Protein AF-A0A2I1BZJ1-F1 (afdb_monomer_lite)

Structure (mmCIF, N/CA/C/O backbone):
data_AF-A0A2I1BZJ1-F1
#
_entry.id   AF-A0A2I1BZJ1-F1
#
loop_
_atom_site.group_PDB
_atom_site.id
_atom_site.type_symbol
_atom_site.label_atom_id
_atom_site.label_alt_id
_atom_site.label_comp_id
_atom_site.label_asym_id
_atom_site.label_entity_id
_atom_site.label_seq_id
_atom_site.pdbx_PDB_ins_code
_atom_site.Cartn_x
_atom_site.Cartn_y
_atom_site.Cartn_z
_atom_site.occupancy
_atom_site.B_iso_or_equiv
_atom_site.auth_seq_id
_atom_site.auth_comp_id
_atom_site.auth_asym_id
_atom_site.auth_atom_id
_atom_site.pdbx_PDB_model_num
ATOM 1 N N . MET A 1 1 ? 21.032 -10.992 -17.801 1.00 28.70 1 MET A N 1
ATOM 2 C CA . MET A 1 1 ? 19.810 -10.237 -17.487 1.00 28.70 1 MET A CA 1
ATOM 3 C C . MET A 1 1 ? 18.704 -11.051 -18.112 1.00 28.70 1 MET A C 1
ATOM 5 O O . MET A 1 1 ? 18.405 -10.870 -19.283 1.00 28.70 1 MET A O 1
ATOM 9 N N . SER A 1 2 ? 18.313 -12.106 -17.406 1.00 23.08 2 SER A N 1
ATOM 10 C CA . SER A 1 2 ? 17.431 -13.135 -17.940 1.00 23.08 2 SER A CA 1
ATOM 11 C C . SER A 1 2 ? 16.071 -12.834 -17.368 1.00 23.08 2 SER A C 1
ATOM 13 O O . SER A 1 2 ? 15.862 -12.917 -16.168 1.00 23.08 2 SER A O 1
ATOM 15 N N . ILE A 1 3 ? 15.154 -12.389 -18.209 1.00 30.84 3 ILE A N 1
ATOM 16 C CA . ILE A 1 3 ? 13.831 -12.069 -17.717 1.00 30.84 3 ILE A CA 1
ATOM 17 C C . ILE A 1 3 ? 13.154 -13.375 -17.288 1.00 30.84 3 ILE A C 1
ATOM 19 O O . ILE A 1 3 ? 13.147 -14.344 -18.045 1.00 30.84 3 ILE A O 1
ATOM 23 N N . ALA A 1 4 ? 12.549 -13.406 -16.100 1.00 32.75 4 ALA A N 1
ATOM 24 C CA . ALA A 1 4 ? 11.580 -14.439 -15.742 1.00 32.75 4 ALA A CA 1
ATOM 25 C C . ALA A 1 4 ? 10.245 -14.154 -16.448 1.00 32.75 4 ALA A C 1
ATOM 27 O O . ALA A 1 4 ? 9.209 -13.972 -15.824 1.00 32.75 4 ALA A O 1
ATOM 28 N N . LEU A 1 5 ? 10.289 -14.071 -17.771 1.00 35.34 5 LEU A N 1
ATOM 29 C CA . LEU A 1 5 ? 9.118 -14.147 -18.615 1.00 35.34 5 LEU A CA 1
ATOM 30 C C . LEU A 1 5 ? 9.084 -15.587 -19.128 1.00 35.34 5 LEU A C 1
ATOM 32 O O . LEU A 1 5 ? 9.822 -15.964 -20.039 1.00 35.34 5 LEU A O 1
ATOM 36 N N . ALA A 1 6 ? 8.315 -16.436 -18.458 1.00 33.31 6 ALA A N 1
ATOM 37 C CA . ALA A 1 6 ? 8.250 -17.842 -18.818 1.00 33.31 6 ALA A CA 1
ATOM 38 C C . ALA A 1 6 ? 7.357 -18.020 -20.064 1.00 33.31 6 ALA A C 1
ATOM 40 O O . ALA A 1 6 ? 6.210 -17.578 -20.055 1.00 33.31 6 ALA A O 1
ATOM 41 N N . PRO A 1 7 ? 7.823 -18.683 -21.139 1.00 27.52 7 PRO A N 1
ATOM 42 C CA . PRO A 1 7 ? 6.932 -19.126 -22.199 1.00 27.52 7 PRO A CA 1
ATOM 43 C C . PRO A 1 7 ? 6.030 -20.253 -21.685 1.00 27.52 7 PRO A C 1
ATOM 45 O O . PRO A 1 7 ? 6.460 -21.128 -20.928 1.00 27.52 7 PRO A O 1
ATOM 48 N N . SER A 1 8 ? 4.780 -20.267 -22.144 1.00 34.62 8 SER A N 1
ATOM 49 C CA . SER A 1 8 ? 3.783 -21.296 -21.848 1.00 34.62 8 SER A CA 1
ATOM 50 C C . SER A 1 8 ? 4.154 -22.646 -22.483 1.00 34.62 8 SER A C 1
ATOM 52 O O . SER A 1 8 ? 3.610 -23.044 -23.512 1.00 34.62 8 SER A O 1
ATOM 54 N N . THR A 1 9 ? 5.081 -23.377 -21.874 1.00 33.56 9 THR A N 1
ATOM 55 C CA . THR A 1 9 ? 5.357 -24.777 -22.225 1.00 33.56 9 THR A CA 1
ATOM 56 C C . THR A 1 9 ? 5.594 -25.596 -20.961 1.00 33.56 9 THR A C 1
ATOM 58 O O . THR A 1 9 ? 6.703 -26.023 -20.673 1.00 33.56 9 THR A O 1
ATOM 61 N N . MET A 1 10 ? 4.524 -25.826 -20.198 1.00 29.16 10 MET A N 1
ATOM 62 C CA . MET A 1 10 ? 4.422 -26.954 -19.263 1.00 29.16 10 MET A CA 1
ATOM 63 C C . MET A 1 10 ? 2.988 -27.511 -19.272 1.00 29.16 10 MET A C 1
ATOM 65 O O . MET A 1 10 ? 2.269 -27.508 -18.281 1.00 29.16 10 MET A O 1
ATOM 69 N N . HIS A 1 11 ? 2.559 -28.011 -20.433 1.00 30.67 11 HIS A N 1
ATOM 70 C CA . HIS A 1 11 ? 1.529 -29.048 -20.481 1.00 30.67 11 HIS A CA 1
ATOM 71 C C . HIS A 1 11 ? 2.239 -30.375 -20.176 1.00 30.67 11 HIS A C 1
ATOM 73 O O . HIS A 1 11 ? 3.123 -30.757 -20.934 1.00 30.67 11 HIS A O 1
ATOM 79 N N . HIS A 1 12 ? 1.838 -31.059 -19.100 1.00 30.45 12 HIS A N 1
ATOM 80 C CA . HIS A 1 12 ? 2.374 -32.327 -18.562 1.00 30.45 12 HIS A CA 1
ATOM 81 C C . HIS A 1 12 ? 3.466 -32.219 -17.486 1.00 30.45 12 HIS A C 1
ATOM 83 O O . HIS A 1 12 ? 4.629 -32.483 -17.762 1.00 30.45 12 HIS A O 1
ATOM 89 N N . ALA A 1 13 ? 3.059 -31.966 -16.235 1.00 28.42 13 ALA A N 1
ATOM 90 C CA . ALA A 1 13 ? 3.544 -32.702 -15.054 1.00 28.42 13 ALA A CA 1
ATOM 91 C C . ALA A 1 13 ? 2.841 -32.220 -13.767 1.00 28.42 13 ALA A C 1
ATOM 93 O O . ALA A 1 13 ? 3.437 -31.539 -12.946 1.00 28.42 13 ALA A O 1
ATOM 94 N N . PHE A 1 14 ? 1.580 -32.603 -13.552 1.00 26.80 14 PHE A N 1
ATOM 95 C CA . PHE A 1 14 ? 0.980 -32.568 -12.211 1.00 26.80 14 PHE A CA 1
ATOM 96 C C . PHE A 1 14 ? 0.332 -33.918 -11.910 1.00 26.80 14 PHE A C 1
ATOM 98 O O . PHE A 1 14 ? -0.882 -34.083 -11.912 1.00 26.80 14 PHE A O 1
ATOM 105 N N . HIS A 1 15 ? 1.175 -34.914 -11.652 1.00 30.91 15 HIS A N 1
ATOM 106 C CA . HIS A 1 15 ? 0.794 -36.036 -10.809 1.00 30.91 15 HIS A CA 1
ATOM 107 C C . HIS A 1 15 ? 1.810 -36.133 -9.675 1.00 30.91 15 HIS A C 1
ATOM 109 O O . HIS A 1 15 ? 3.008 -36.224 -9.916 1.00 30.91 15 HIS A O 1
ATOM 115 N N . SER A 1 16 ? 1.287 -36.161 -8.449 1.00 32.94 16 SER A N 1
ATOM 116 C CA . SER A 1 16 ? 1.995 -36.463 -7.202 1.00 32.94 16 SER A CA 1
ATOM 117 C C . SER A 1 16 ? 2.810 -35.333 -6.559 1.00 32.94 16 SER A C 1
ATOM 119 O O . SER A 1 16 ? 4.031 -35.393 -6.462 1.00 32.94 16 SER A O 1
ATOM 121 N N . SER A 1 17 ? 2.105 -34.397 -5.932 1.00 25.12 17 SER A N 1
ATOM 122 C CA . SER A 1 17 ? 2.390 -34.054 -4.536 1.00 25.12 17 SER A CA 1
ATOM 123 C C . SER A 1 17 ? 1.089 -33.564 -3.918 1.00 25.12 17 SER A C 1
ATOM 125 O O . SER A 1 17 ? 0.506 -32.591 -4.391 1.00 25.12 17 SER A O 1
ATOM 127 N N . ALA A 1 18 ? 0.576 -34.282 -2.922 1.00 27.23 18 ALA A N 1
ATOM 128 C CA . ALA A 1 18 ? -0.541 -33.804 -2.126 1.00 27.23 18 ALA A CA 1
ATOM 129 C C . ALA A 1 18 ? -0.044 -32.593 -1.323 1.00 27.23 18 ALA A C 1
ATOM 131 O O . ALA A 1 18 ? 0.506 -32.744 -0.234 1.00 27.23 18 ALA A O 1
ATOM 132 N N . ALA A 1 19 ? -0.182 -31.396 -1.894 1.00 25.78 19 ALA A N 1
ATOM 133 C CA . ALA A 1 19 ? -0.061 -30.161 -1.145 1.00 25.78 19 ALA A CA 1
ATOM 134 C C . ALA A 1 19 ? -1.190 -30.170 -0.111 1.00 25.78 19 ALA A C 1
ATOM 136 O O . ALA A 1 19 ? -2.370 -30.143 -0.460 1.00 25.78 19 ALA A O 1
ATOM 137 N N . THR A 1 20 ? -0.832 -30.302 1.163 1.00 22.36 20 THR A N 1
ATOM 138 C CA . THR A 1 20 ? -1.778 -30.191 2.268 1.00 22.36 20 THR A CA 1
ATOM 139 C C . THR A 1 20 ? -2.418 -28.806 2.204 1.00 22.36 20 THR A C 1
ATOM 141 O O . THR A 1 20 ? -1.781 -27.806 2.534 1.00 22.36 20 THR A O 1
ATOM 144 N N . ILE A 1 21 ? -3.669 -28.755 1.744 1.00 28.42 21 ILE A N 1
ATOM 145 C CA . ILE A 1 21 ? -4.487 -27.545 1.688 1.00 28.42 21 ILE A CA 1
ATOM 146 C C . ILE A 1 21 ? -4.645 -27.050 3.127 1.00 28.42 21 ILE A C 1
ATOM 148 O O . ILE A 1 21 ? -5.376 -27.642 3.923 1.00 28.42 21 ILE A O 1
ATOM 152 N N . THR A 1 22 ? -3.935 -25.983 3.487 1.00 29.33 22 THR A N 1
ATOM 153 C CA . THR A 1 22 ? -4.118 -25.332 4.785 1.00 29.33 22 THR A CA 1
ATOM 154 C C . THR A 1 22 ? -5.258 -24.337 4.626 1.00 29.33 22 THR A C 1
ATOM 156 O O . THR A 1 22 ? -5.041 -23.174 4.311 1.00 29.33 22 THR A O 1
ATOM 159 N N . LEU A 1 23 ? -6.495 -24.811 4.776 1.00 34.25 23 LEU A N 1
ATOM 160 C CA . LEU A 1 23 ? -7.666 -23.937 4.821 1.00 34.25 23 LEU A CA 1
ATOM 161 C C . LEU A 1 23 ? -7.506 -22.975 6.007 1.00 34.25 23 LEU A C 1
ATOM 163 O O . LEU A 1 23 ? -7.471 -23.416 7.158 1.00 34.25 23 LEU A O 1
ATOM 167 N N . VAL A 1 24 ? -7.424 -21.667 5.747 1.00 39.84 24 VAL A N 1
ATOM 168 C CA . VAL A 1 24 ? -7.583 -20.652 6.797 1.00 39.84 24 VAL A CA 1
ATOM 169 C C . VAL A 1 24 ? -9.057 -20.656 7.194 1.00 39.84 24 VAL A C 1
ATOM 171 O O . VAL A 1 24 ? -9.895 -20.013 6.572 1.00 39.84 24 VAL A O 1
ATOM 174 N N . HIS A 1 25 ? -9.388 -21.452 8.207 1.00 36.28 25 HIS A N 1
ATOM 175 C CA . HIS A 1 25 ? -10.719 -21.498 8.806 1.00 36.28 25 HIS A CA 1
ATOM 176 C C . HIS A 1 25 ? -10.874 -20.291 9.746 1.00 36.28 25 HIS A C 1
ATOM 178 O O . HIS A 1 25 ? -10.691 -20.398 10.954 1.00 36.28 25 HIS A O 1
ATOM 184 N N . GLY A 1 26 ? -11.117 -19.107 9.183 1.00 45.47 26 GLY A N 1
ATOM 185 C CA . GLY A 1 26 ? -11.588 -17.957 9.952 1.00 45.47 26 GLY A CA 1
ATOM 186 C C . GLY A 1 26 ? -13.111 -17.940 9.925 1.00 45.47 26 GLY A C 1
ATOM 187 O O . GLY A 1 26 ? -13.688 -17.677 8.876 1.00 45.47 26 GLY A O 1
ATOM 188 N N . GLU A 1 27 ? -13.774 -18.217 11.050 1.00 54.44 27 GLU A N 1
ATOM 189 C CA . GLU A 1 27 ? -15.247 -18.172 11.141 1.00 54.44 27 GLU A CA 1
ATOM 190 C C . GLU A 1 27 ? -15.793 -16.730 11.066 1.00 54.44 27 GLU A C 1
ATOM 192 O O . GLU A 1 27 ? -16.987 -16.518 10.863 1.00 54.44 27 GLU A O 1
ATOM 197 N N . ASN A 1 28 ? -14.926 -15.723 11.230 1.00 68.00 28 ASN A N 1
ATOM 198 C CA . ASN A 1 28 ? -15.269 -14.303 11.238 1.00 68.00 28 ASN A CA 1
ATOM 199 C C . ASN A 1 28 ? -14.073 -13.415 10.805 1.00 68.00 28 ASN A C 1
ATOM 201 O O . ASN A 1 28 ? -12.921 -13.856 10.775 1.00 68.00 28 ASN A O 1
ATOM 205 N N . LEU A 1 29 ? -14.347 -12.138 10.493 1.00 72.94 29 LEU A N 1
ATOM 206 C CA . LEU A 1 29 ? -13.359 -11.141 10.038 1.00 72.94 29 LEU A CA 1
ATOM 207 C C . LEU A 1 29 ? -12.157 -10.997 10.994 1.00 72.94 29 LEU A C 1
ATOM 209 O O . LEU A 1 29 ? -11.031 -10.776 10.545 1.00 72.94 29 LEU A O 1
ATOM 213 N N . ARG A 1 30 ? -12.378 -11.126 12.309 1.00 81.38 30 ARG A N 1
ATOM 214 C CA . ARG A 1 30 ? -11.319 -11.008 13.320 1.00 81.38 30 ARG A CA 1
ATOM 215 C C . ARG A 1 30 ? -10.307 -12.135 13.178 1.00 81.38 30 ARG A C 1
ATOM 217 O O . ARG A 1 30 ? -9.112 -11.859 13.118 1.00 81.38 30 ARG A O 1
ATOM 224 N N . ASP A 1 31 ? -10.776 -13.377 13.131 1.00 77.88 31 ASP A N 1
ATOM 225 C CA . ASP A 1 31 ? -9.901 -14.549 13.060 1.00 77.88 31 ASP A CA 1
ATOM 226 C C . ASP A 1 31 ? -9.124 -14.574 11.744 1.00 77.88 31 ASP A C 1
ATOM 228 O O . ASP A 1 31 ? -7.924 -14.847 11.746 1.00 77.88 31 ASP A O 1
ATOM 232 N N . LEU A 1 32 ? -9.775 -14.182 10.642 1.00 75.19 32 LEU A N 1
ATOM 233 C CA . LEU A 1 32 ? -9.115 -13.996 9.352 1.00 75.19 32 LEU A CA 1
ATOM 234 C C . LEU A 1 32 ? -7.999 -12.946 9.440 1.00 75.19 32 LEU A C 1
ATOM 236 O O . LEU A 1 32 ? -6.852 -13.239 9.109 1.00 75.19 32 LEU A O 1
ATOM 240 N N . GLY A 1 33 ? -8.307 -11.742 9.931 1.00 77.56 33 GLY A N 1
ATOM 241 C CA . GLY A 1 33 ? -7.316 -10.673 10.066 1.00 77.56 33 GLY A CA 1
ATOM 242 C C . GLY A 1 33 ? -6.132 -11.075 10.939 1.00 77.56 33 GLY A C 1
ATOM 243 O O . GLY A 1 33 ? -4.979 -10.865 10.567 1.00 77.56 33 GLY A O 1
ATOM 244 N N . LEU A 1 34 ? -6.406 -11.704 12.085 1.00 83.81 34 LEU A N 1
ATOM 245 C CA . LEU A 1 34 ? -5.363 -12.186 12.984 1.00 83.81 34 LEU A CA 1
ATOM 246 C C . LEU A 1 34 ? -4.518 -13.284 12.333 1.00 83.81 34 LEU A C 1
ATOM 248 O O . LEU A 1 34 ? -3.302 -13.285 12.517 1.00 83.81 34 LEU A O 1
ATOM 252 N N . ALA A 1 35 ? -5.115 -14.206 11.576 1.00 78.38 35 ALA A N 1
ATOM 253 C CA . ALA A 1 35 ? -4.372 -15.245 10.870 1.00 78.38 35 ALA A CA 1
ATOM 254 C C . ALA A 1 35 ? -3.413 -14.646 9.828 1.00 78.38 35 ALA A C 1
ATOM 256 O O . ALA A 1 35 ? -2.231 -15.000 9.823 1.00 78.38 35 ALA A O 1
ATOM 257 N N . LEU A 1 36 ? -3.888 -13.696 9.014 1.00 79.25 36 LEU A N 1
ATOM 258 C CA . LEU A 1 36 ? -3.083 -13.005 7.999 1.00 79.25 36 LEU A CA 1
ATOM 259 C C . LEU A 1 36 ? -1.940 -12.199 8.635 1.00 79.25 36 LEU A C 1
ATOM 261 O O . LEU A 1 36 ? -0.787 -12.325 8.222 1.00 79.25 36 LEU A O 1
ATOM 265 N N . ALA A 1 37 ? -2.226 -11.437 9.694 1.00 84.69 37 ALA A N 1
ATOM 266 C CA . ALA A 1 37 ? -1.220 -10.674 10.436 1.00 84.69 37 ALA A CA 1
ATOM 267 C C . ALA A 1 37 ? -0.164 -11.576 11.088 1.00 84.69 37 ALA A C 1
ATOM 269 O O . ALA A 1 37 ? 1.032 -11.310 10.980 1.00 84.69 37 ALA A O 1
ATOM 270 N N . ASN A 1 38 ? -0.577 -12.686 11.708 1.00 83.12 38 ASN A N 1
ATOM 271 C CA . ASN A 1 38 ? 0.356 -13.652 12.291 1.00 83.12 38 ASN A CA 1
ATOM 272 C C . ASN A 1 38 ? 1.212 -14.347 11.227 1.00 83.12 38 ASN A C 1
ATOM 274 O O . ASN A 1 38 ? 2.391 -14.610 11.469 1.00 83.12 38 ASN A O 1
ATOM 278 N N . ARG A 1 39 ? 0.647 -14.654 10.055 1.00 79.19 39 ARG A N 1
ATOM 279 C CA . ARG A 1 39 ? 1.394 -15.224 8.929 1.00 79.19 39 ARG A CA 1
ATOM 280 C C . ARG A 1 39 ? 2.452 -14.239 8.429 1.00 79.19 39 ARG A C 1
ATOM 282 O O . ARG A 1 39 ? 3.622 -14.617 8.348 1.00 79.19 39 ARG A O 1
ATOM 289 N N . GLY A 1 40 ? 2.064 -12.984 8.192 1.00 81.00 40 GLY A N 1
ATOM 290 C CA . GLY A 1 40 ? 2.984 -11.899 7.845 1.00 81.00 40 GLY A CA 1
ATOM 291 C C . GLY A 1 40 ? 4.092 -11.727 8.887 1.00 81.00 40 GLY A C 1
ATOM 292 O O . GLY A 1 40 ? 5.267 -11.652 8.532 1.00 81.00 40 GLY A O 1
ATOM 293 N N . LEU A 1 41 ? 3.746 -11.765 10.180 1.00 84.88 41 LEU A N 1
ATOM 294 C CA . LEU A 1 41 ? 4.697 -11.624 11.288 1.00 84.88 41 LEU A CA 1
ATOM 295 C C . LEU A 1 41 ? 5.701 -12.777 11.341 1.00 84.88 41 LEU A C 1
ATOM 297 O O . LEU A 1 41 ? 6.905 -12.540 11.433 1.00 84.88 41 LEU A O 1
ATOM 301 N N . ARG A 1 42 ? 5.231 -14.023 11.225 1.00 82.31 42 ARG A N 1
ATOM 302 C CA . ARG A 1 42 ? 6.110 -15.200 11.159 1.00 82.31 42 ARG A CA 1
ATOM 303 C C . ARG A 1 42 ? 7.057 -15.110 9.968 1.00 82.31 42 ARG A C 1
ATOM 305 O O . ARG A 1 42 ? 8.251 -15.361 10.118 1.00 82.31 42 ARG A O 1
ATOM 312 N N . HIS A 1 43 ? 6.547 -14.722 8.801 1.00 79.31 43 HIS A N 1
ATOM 313 C CA . HIS A 1 43 ? 7.384 -14.532 7.623 1.00 79.31 43 HIS A CA 1
ATOM 314 C C . HIS A 1 43 ? 8.439 -13.444 7.864 1.00 79.31 43 HIS A C 1
ATOM 316 O O . HIS A 1 43 ? 9.623 -13.682 7.643 1.00 79.31 43 HIS A O 1
ATOM 322 N N . ALA A 1 44 ? 8.046 -12.286 8.401 1.00 82.12 44 ALA A N 1
ATOM 323 C CA . ALA A 1 44 ? 8.972 -11.207 8.728 1.00 82.12 44 ALA A CA 1
ATOM 324 C C . ALA A 1 44 ? 10.041 -11.637 9.743 1.00 82.12 44 ALA A C 1
ATOM 326 O O . ALA A 1 44 ? 11.188 -11.230 9.614 1.00 82.12 44 ALA A O 1
ATOM 327 N N . GLN A 1 45 ? 9.711 -12.484 10.722 1.00 82.75 45 GLN A N 1
ATOM 328 C CA . GLN A 1 45 ? 10.657 -12.979 11.727 1.00 82.75 45 GLN A CA 1
ATOM 329 C C . GLN A 1 45 ? 11.660 -13.994 11.163 1.00 82.75 45 GLN A C 1
ATOM 331 O O . GLN A 1 45 ? 12.845 -13.939 11.512 1.00 82.75 45 GLN A O 1
ATOM 336 N N . HIS A 1 46 ? 11.208 -14.900 10.295 1.00 79.00 46 HIS A N 1
ATOM 337 C CA . HIS A 1 46 ? 11.989 -16.067 9.874 1.00 79.00 46 HIS A CA 1
ATOM 338 C C . HIS A 1 46 ? 12.633 -15.939 8.491 1.00 79.00 46 HIS A C 1
ATOM 340 O O . HIS A 1 46 ? 13.632 -16.610 8.236 1.00 79.00 46 HIS A O 1
ATOM 346 N N . SER A 1 47 ? 12.120 -15.071 7.620 1.00 72.31 47 SER A N 1
ATOM 347 C CA . SER A 1 47 ? 12.679 -14.867 6.284 1.00 72.31 47 SER A CA 1
ATOM 348 C C . SER A 1 47 ? 13.767 -13.788 6.268 1.00 72.31 47 SER A C 1
ATOM 350 O O . SER A 1 47 ? 13.677 -12.791 6.996 1.00 72.31 47 SER A O 1
ATOM 352 N N . PRO A 1 48 ? 14.790 -13.926 5.402 1.00 65.31 48 PRO A N 1
ATOM 353 C CA . PRO A 1 48 ? 15.699 -12.834 5.101 1.00 65.31 48 PRO A CA 1
ATOM 354 C C . PRO A 1 48 ? 14.930 -11.789 4.284 1.00 65.31 48 PRO A C 1
ATOM 356 O O . PRO A 1 48 ? 14.836 -11.874 3.061 1.00 65.31 48 PRO A O 1
ATOM 359 N N . LEU A 1 49 ? 14.338 -10.808 4.965 1.00 63.28 49 LEU A N 1
ATOM 360 C CA . LEU A 1 49 ? 13.802 -9.608 4.330 1.00 63.28 49 LEU A CA 1
ATOM 361 C C . LEU A 1 49 ? 14.982 -8.816 3.746 1.00 63.28 49 LEU A C 1
ATOM 363 O O . LEU A 1 49 ? 15.608 -8.008 4.428 1.00 63.28 49 LEU A O 1
ATOM 367 N N . VAL A 1 50 ? 15.337 -9.104 2.493 1.00 58.62 50 VAL A N 1
ATOM 368 C CA . VAL A 1 50 ? 16.360 -8.349 1.766 1.00 58.62 50 VAL A CA 1
ATOM 369 C C . VAL A 1 50 ? 15.767 -6.988 1.430 1.00 58.62 50 VAL A C 1
ATOM 371 O O . VAL A 1 50 ? 14.814 -6.912 0.659 1.00 58.62 50 VAL A O 1
ATOM 374 N N . ALA A 1 51 ? 16.325 -5.920 1.999 1.00 58.47 51 ALA A N 1
ATOM 375 C CA . ALA A 1 51 ? 15.905 -4.560 1.690 1.00 58.47 51 ALA A CA 1
ATOM 376 C C . ALA A 1 51 ? 16.090 -4.289 0.187 1.00 58.47 51 ALA A C 1
ATOM 378 O O . ALA A 1 51 ? 17.216 -4.215 -0.308 1.00 58.47 51 ALA A O 1
ATOM 379 N N . ARG A 1 52 ? 14.982 -4.140 -0.546 1.00 61.38 52 ARG A N 1
ATOM 380 C CA . ARG A 1 52 ? 14.979 -3.844 -1.992 1.00 61.38 52 ARG A CA 1
ATOM 381 C C . ARG A 1 52 ? 14.994 -2.340 -2.286 1.00 61.38 52 ARG A C 1
ATOM 383 O O . ARG A 1 52 ? 14.439 -1.886 -3.274 1.00 61.38 52 ARG A O 1
ATOM 390 N N . GLY A 1 53 ? 15.622 -1.561 -1.407 1.00 61.62 53 GLY A N 1
ATOM 391 C CA . GLY A 1 53 ? 15.652 -0.101 -1.472 1.00 61.62 53 GLY A CA 1
ATOM 392 C C . GLY A 1 53 ? 14.893 0.576 -0.323 1.00 61.62 53 GLY A C 1
ATOM 393 O O . GLY A 1 53 ? 14.343 -0.106 0.545 1.00 61.62 53 GLY A O 1
ATOM 394 N N . PRO A 1 54 ? 14.877 1.920 -0.298 1.00 58.53 54 PRO A N 1
ATOM 395 C CA . PRO A 1 54 ? 14.371 2.721 0.821 1.00 58.53 54 PRO A CA 1
ATOM 396 C C . PRO A 1 54 ? 12.904 2.450 1.190 1.00 58.53 54 PRO A C 1
ATOM 398 O O . PRO A 1 54 ? 12.549 2.541 2.357 1.00 58.53 54 PRO A O 1
ATOM 401 N N . HIS A 1 55 ? 12.057 2.065 0.230 1.00 62.34 55 HIS A N 1
ATOM 402 C CA . HIS A 1 55 ? 10.619 1.832 0.458 1.00 62.34 55 HIS A CA 1
ATOM 403 C C . HIS A 1 55 ? 10.292 0.479 1.079 1.00 62.34 55 HIS A C 1
ATOM 405 O O . HIS A 1 55 ? 9.175 0.274 1.549 1.00 62.34 55 HIS A O 1
ATOM 411 N N . TYR A 1 56 ? 11.247 -0.453 1.066 1.00 68.50 56 TYR A N 1
ATOM 412 C CA . TYR A 1 56 ? 11.004 -1.802 1.553 1.00 68.50 56 TYR A CA 1
ATOM 413 C C . TYR A 1 56 ? 10.808 -1.821 3.071 1.00 68.50 56 TYR A C 1
ATOM 415 O O . TYR A 1 56 ? 10.083 -2.676 3.560 1.00 68.50 56 TYR A O 1
ATOM 423 N N . GLY A 1 57 ? 11.393 -0.863 3.799 1.00 72.75 57 GLY A N 1
ATOM 424 C CA . GLY A 1 57 ? 11.394 -0.824 5.259 1.00 72.75 57 GLY A CA 1
ATOM 425 C C . GLY A 1 57 ? 12.351 -1.844 5.880 1.00 72.75 57 GLY A C 1
ATOM 426 O O . GLY A 1 57 ? 12.725 -2.850 5.265 1.00 72.75 57 GLY A O 1
ATOM 427 N N . PHE A 1 58 ? 12.774 -1.583 7.113 1.00 79.75 58 PHE A N 1
ATOM 428 C CA . PHE A 1 58 ? 13.619 -2.500 7.876 1.00 79.75 58 PHE A CA 1
ATOM 429 C C . PHE A 1 58 ? 12.796 -3.628 8.496 1.00 79.75 58 PHE A C 1
ATOM 431 O O . PHE A 1 58 ? 11.621 -3.456 8.811 1.00 79.75 58 PHE A O 1
ATOM 438 N N . LYS A 1 59 ? 13.428 -4.784 8.734 1.00 82.31 59 LYS A N 1
ATOM 439 C CA . LYS A 1 59 ? 12.787 -5.952 9.367 1.00 82.31 59 LYS A CA 1
ATOM 440 C C . LYS A 1 59 ? 12.023 -5.582 10.646 1.00 82.31 59 LYS A C 1
ATOM 442 O O . LYS A 1 59 ? 10.898 -6.034 10.833 1.00 82.31 59 LYS A O 1
ATOM 447 N N . ASP A 1 60 ? 12.612 -4.730 11.480 1.00 85.75 60 ASP A N 1
ATOM 448 C CA . ASP A 1 60 ? 11.989 -4.283 12.726 1.00 85.75 60 ASP A CA 1
ATOM 449 C C . ASP A 1 60 ? 10.763 -3.394 12.474 1.00 85.75 60 ASP A C 1
ATOM 451 O O . ASP A 1 60 ? 9.766 -3.537 13.174 1.00 85.75 60 ASP A O 1
ATOM 455 N N . GLU A 1 61 ? 10.778 -2.549 11.435 1.00 85.94 61 GLU A N 1
ATOM 456 C CA . GLU A 1 61 ? 9.608 -1.748 11.044 1.00 85.94 61 GLU A CA 1
ATOM 457 C C . GLU A 1 61 ? 8.453 -2.660 10.602 1.00 85.94 61 GLU A C 1
ATOM 459 O O . GLU A 1 61 ? 7.311 -2.437 11.011 1.00 85.94 61 GLU A O 1
ATOM 464 N N . HIS A 1 62 ? 8.739 -3.723 9.831 1.00 86.62 62 HIS A N 1
ATOM 465 C CA . HIS A 1 62 ? 7.737 -4.731 9.436 1.00 86.62 62 HIS A CA 1
ATOM 466 C C . HIS A 1 62 ? 7.102 -5.387 10.654 1.00 86.62 62 HIS A C 1
ATOM 468 O O . HIS A 1 62 ? 5.878 -5.436 10.758 1.00 86.62 62 HIS A O 1
ATOM 474 N N . ILE A 1 63 ? 7.935 -5.863 11.582 1.00 89.00 63 ILE A N 1
ATOM 475 C CA . ILE A 1 63 ? 7.486 -6.518 12.813 1.00 89.00 63 ILE A CA 1
ATOM 476 C C . ILE A 1 63 ? 6.610 -5.566 13.632 1.00 89.00 63 ILE A C 1
ATOM 478 O O . ILE A 1 63 ? 5.484 -5.927 13.962 1.00 89.00 63 ILE A O 1
ATOM 482 N N . GLN A 1 64 ? 7.069 -4.338 13.886 1.00 90.12 64 GLN A N 1
ATOM 483 C CA . GLN A 1 64 ? 6.318 -3.346 14.663 1.00 90.12 64 GLN A CA 1
ATOM 484 C C . GLN A 1 64 ? 4.969 -3.003 14.019 1.00 90.12 64 GLN A C 1
ATOM 486 O O . GLN A 1 64 ? 3.950 -2.923 14.704 1.00 90.12 64 GLN A O 1
ATOM 491 N N . THR A 1 65 ? 4.942 -2.846 12.695 1.00 89.44 65 THR A N 1
ATOM 492 C CA . THR A 1 65 ? 3.714 -2.531 11.949 1.00 89.44 65 THR A CA 1
ATOM 493 C C . THR A 1 65 ? 2.721 -3.699 11.999 1.00 89.44 65 THR A C 1
ATOM 495 O O . THR A 1 65 ? 1.524 -3.492 12.198 1.00 89.44 65 THR A O 1
ATOM 498 N N . LEU A 1 66 ? 3.198 -4.942 11.896 1.00 90.38 66 LEU A N 1
ATOM 499 C CA . LEU A 1 66 ? 2.363 -6.143 12.018 1.00 90.38 66 LEU A CA 1
ATOM 500 C C . LEU A 1 66 ? 1.860 -6.362 13.452 1.00 90.38 66 LEU A C 1
ATOM 502 O O . LEU A 1 66 ? 0.702 -6.724 13.653 1.00 90.38 66 LEU A O 1
ATOM 506 N N . GLU A 1 67 ? 2.685 -6.091 14.463 1.00 92.88 67 GLU A N 1
ATOM 507 C CA . GLU A 1 67 ? 2.272 -6.114 15.870 1.00 92.88 67 GLU A CA 1
ATOM 508 C C . GLU A 1 67 ? 1.218 -5.045 16.179 1.00 92.88 67 GLU A C 1
ATOM 510 O O . GLU A 1 67 ? 0.279 -5.299 16.938 1.00 92.88 67 GLU A O 1
ATOM 515 N N . ALA A 1 68 ? 1.333 -3.859 15.577 1.00 92.12 68 ALA A N 1
ATOM 516 C CA . ALA A 1 68 ? 0.302 -2.833 15.655 1.00 92.12 68 ALA A CA 1
ATOM 517 C C . ALA A 1 68 ? -1.003 -3.301 14.994 1.00 92.12 68 ALA A C 1
ATOM 519 O O . ALA A 1 68 ? -2.070 -3.190 15.603 1.00 92.12 68 ALA A O 1
ATOM 520 N N . ALA A 1 69 ? -0.924 -3.908 13.804 1.00 90.94 69 ALA A N 1
ATOM 521 C CA . ALA A 1 69 ? -2.086 -4.483 13.131 1.00 90.94 69 ALA A CA 1
ATOM 522 C C . ALA A 1 69 ? -2.788 -5.540 13.999 1.00 90.94 69 ALA A C 1
ATOM 524 O O . ALA A 1 69 ? -4.008 -5.487 14.152 1.00 90.94 69 ALA A O 1
ATOM 525 N N . LEU A 1 70 ? -2.039 -6.430 14.664 1.00 91.62 70 LEU A N 1
ATOM 526 C CA . LEU A 1 70 ? -2.592 -7.430 15.590 1.00 91.62 70 LEU A CA 1
ATOM 527 C C . LEU A 1 70 ? -3.390 -6.814 16.753 1.00 91.62 70 LEU A C 1
ATOM 529 O O . LEU A 1 70 ? -4.334 -7.438 17.239 1.00 91.62 70 LEU A O 1
ATOM 533 N N . LYS A 1 71 ? -3.041 -5.599 17.197 1.00 92.62 71 LYS A N 1
ATOM 534 C CA . LYS A 1 71 ? -3.774 -4.868 18.247 1.00 92.62 71 LYS A CA 1
ATOM 535 C C . LYS A 1 71 ? -5.005 -4.140 17.703 1.00 92.62 71 LYS A C 1
ATOM 537 O O . LYS A 1 71 ? -6.021 -4.074 18.388 1.00 92.62 71 LYS A O 1
ATOM 542 N N . VAL A 1 72 ? -4.920 -3.603 16.485 1.00 90.62 72 VAL A N 1
ATOM 543 C CA . VAL A 1 72 ? -5.993 -2.829 15.837 1.00 90.62 72 VAL A CA 1
ATOM 544 C C . VAL A 1 72 ? -7.109 -3.739 15.304 1.00 90.62 72 VAL A C 1
ATOM 546 O O . VAL A 1 72 ? -8.289 -3.455 15.514 1.00 90.62 72 VAL A O 1
ATOM 549 N N . ILE A 1 73 ? -6.757 -4.858 14.665 1.00 88.38 73 ILE A N 1
ATOM 550 C CA . ILE A 1 73 ? -7.687 -5.781 13.988 1.00 88.38 73 ILE A CA 1
ATOM 551 C C . ILE A 1 73 ? -8.878 -6.214 14.865 1.00 88.38 73 ILE A C 1
ATOM 553 O O . ILE A 1 73 ? -10.011 -6.125 14.389 1.00 88.38 73 ILE A O 1
ATOM 557 N N . PRO A 1 74 ? -8.700 -6.642 16.133 1.00 88.62 74 PRO A N 1
ATOM 558 C CA . PRO A 1 74 ? -9.823 -7.049 16.981 1.00 88.62 74 PRO A CA 1
ATOM 559 C C . PRO A 1 74 ? -10.837 -5.933 17.246 1.00 88.62 74 PRO A C 1
ATOM 561 O O . PRO A 1 74 ? -12.034 -6.205 17.356 1.00 88.62 74 PRO A O 1
ATOM 564 N N . ILE A 1 75 ? -10.361 -4.689 17.343 1.00 89.06 75 ILE A N 1
ATOM 565 C CA . ILE A 1 75 ? -11.202 -3.514 17.588 1.00 89.06 75 ILE A CA 1
ATOM 566 C C . ILE A 1 75 ? -12.023 -3.224 16.331 1.00 89.06 75 ILE A C 1
ATOM 568 O O . ILE A 1 75 ? -13.245 -3.116 16.406 1.00 89.06 75 ILE A O 1
ATOM 572 N N . LEU A 1 76 ? -11.370 -3.208 15.165 1.00 83.69 76 LEU A N 1
ATOM 573 C CA . LEU A 1 76 ? -12.033 -2.975 13.880 1.00 83.69 76 LEU A CA 1
ATOM 574 C C . LEU A 1 76 ? -13.047 -4.059 13.529 1.00 83.69 76 LEU A C 1
ATOM 576 O O . LEU A 1 76 ? -14.143 -3.756 13.075 1.00 83.69 76 LEU A O 1
ATOM 580 N N . ALA A 1 77 ? -12.715 -5.327 13.765 1.00 81.62 77 ALA A N 1
ATOM 581 C CA . ALA A 1 77 ? -13.621 -6.434 13.476 1.00 81.62 77 ALA A CA 1
ATOM 582 C C . ALA A 1 77 ? -14.876 -6.431 14.371 1.00 81.62 77 ALA A C 1
ATOM 584 O O . ALA A 1 77 ? -15.912 -6.991 14.007 1.00 81.62 77 ALA A O 1
ATOM 585 N N . SER A 1 78 ? -14.798 -5.778 15.533 1.00 82.56 78 SER A N 1
ATOM 586 C CA . SER A 1 78 ? -15.932 -5.585 16.442 1.00 82.56 78 SER A CA 1
ATOM 587 C C . SER A 1 78 ? -16.738 -4.318 16.124 1.00 82.56 78 SER A C 1
ATOM 589 O O . SER A 1 78 ? -17.776 -4.087 16.739 1.00 82.56 78 SER A O 1
ATOM 591 N N . TYR A 1 79 ? -16.276 -3.492 15.180 1.00 82.56 79 TYR A N 1
ATOM 592 C CA . TYR A 1 79 ? -16.911 -2.232 14.820 1.00 82.56 79 TYR A CA 1
ATOM 593 C C . TYR A 1 79 ? -17.995 -2.458 13.757 1.00 82.56 79 TYR A C 1
ATOM 595 O O . TYR A 1 79 ? -17.710 -2.833 12.618 1.00 82.56 79 TYR A O 1
ATOM 603 N N . THR A 1 80 ? -19.258 -2.231 14.129 1.00 75.94 80 THR A N 1
ATOM 604 C CA . THR A 1 80 ? -20.441 -2.528 13.298 1.00 75.94 80 THR A CA 1
ATOM 605 C C . THR A 1 80 ? -20.364 -1.958 11.873 1.00 75.94 80 THR A C 1
ATOM 607 O O . THR A 1 80 ? -20.668 -2.690 10.930 1.00 75.94 80 THR A O 1
ATOM 610 N N . PRO A 1 81 ? -19.905 -0.709 11.648 1.00 74.88 81 PRO A N 1
ATOM 611 C CA . PRO A 1 81 ? -19.786 -0.162 10.298 1.00 74.88 81 PRO A CA 1
ATOM 612 C C . PRO A 1 81 ? -18.728 -0.838 9.420 1.00 74.88 81 PRO A C 1
ATOM 614 O O . PRO A 1 81 ? -18.773 -0.658 8.209 1.00 74.88 81 PRO A O 1
ATOM 617 N N . VAL A 1 82 ? -17.795 -1.611 9.988 1.00 68.62 82 VAL A N 1
ATOM 618 C CA . VAL A 1 82 ? -16.822 -2.422 9.232 1.00 68.62 82 VAL A CA 1
ATOM 619 C C . VAL A 1 82 ? -17.384 -3.814 8.930 1.00 68.62 82 VAL A C 1
ATOM 621 O O . VAL A 1 82 ? -17.113 -4.380 7.872 1.00 68.62 82 VAL A O 1
ATOM 624 N N . GLN A 1 83 ? -18.245 -4.347 9.802 1.00 67.75 83 GLN A N 1
ATOM 625 C CA . GLN A 1 83 ? -18.892 -5.647 9.591 1.00 67.75 83 GLN A CA 1
ATOM 626 C C . GLN A 1 83 ? -19.767 -5.682 8.330 1.00 67.75 83 GLN A C 1
ATOM 628 O O . GLN A 1 83 ? -19.869 -6.732 7.702 1.00 67.75 83 GLN A O 1
ATOM 633 N N . ARG A 1 84 ? -20.327 -4.542 7.893 1.00 66.19 84 ARG A N 1
ATOM 634 C CA . ARG A 1 84 ? -21.085 -4.451 6.626 1.00 66.19 84 ARG A CA 1
ATOM 635 C C . ARG A 1 84 ? -20.247 -4.764 5.379 1.00 66.19 84 ARG A C 1
ATOM 637 O O . ARG A 1 84 ? -20.811 -5.095 4.346 1.00 66.19 84 ARG A O 1
ATOM 644 N N . PHE A 1 85 ? -18.919 -4.688 5.487 1.00 60.28 85 PHE A N 1
ATOM 645 C CA . PHE A 1 85 ? -17.978 -5.069 4.431 1.00 60.28 85 PHE A CA 1
ATOM 646 C C . PHE A 1 85 ? -17.431 -6.491 4.617 1.00 60.28 85 PHE A C 1
ATOM 648 O O . PHE A 1 85 ? -16.490 -6.877 3.945 1.00 60.28 85 PHE A O 1
ATOM 655 N N . SER A 1 86 ? -17.961 -7.281 5.553 1.00 58.38 86 SER A N 1
ATOM 656 C CA . SER A 1 86 ? -17.524 -8.662 5.786 1.00 58.38 86 SER A CA 1
ATOM 657 C C . SER A 1 86 ? -18.426 -9.637 5.031 1.00 58.38 86 SER A C 1
ATOM 659 O O . SER A 1 86 ? -19.251 -10.319 5.636 1.00 58.38 86 SER A O 1
ATOM 661 N N . ASN A 1 87 ? -18.300 -9.702 3.703 1.00 49.84 87 ASN A N 1
ATOM 662 C CA . ASN A 1 87 ? -19.053 -10.677 2.909 1.00 49.84 87 ASN A CA 1
ATOM 663 C C . ASN A 1 87 ? -18.355 -12.046 2.923 1.00 49.84 87 ASN A C 1
ATOM 665 O O . ASN A 1 87 ? -17.161 -12.117 2.633 1.00 49.84 87 ASN A O 1
ATOM 669 N N . PRO A 1 88 ? -19.051 -13.161 3.206 1.00 44.75 88 PRO A N 1
ATOM 670 C CA . PRO A 1 88 ? -18.432 -14.481 3.193 1.00 44.75 88 PRO A CA 1
ATOM 671 C C . PRO A 1 88 ? -17.887 -14.786 1.796 1.00 44.75 88 PRO A C 1
ATOM 673 O O . PRO A 1 88 ? -18.615 -14.775 0.808 1.00 44.75 88 PRO A O 1
ATOM 676 N N . THR A 1 89 ? -16.584 -15.036 1.724 1.00 47.97 89 THR A N 1
ATOM 677 C CA . THR A 1 89 ? -15.867 -15.269 0.473 1.00 47.97 89 THR A CA 1
ATOM 678 C C . THR A 1 89 ? -14.916 -16.442 0.665 1.00 47.97 89 THR A C 1
ATOM 680 O O . THR A 1 89 ? -14.249 -16.531 1.694 1.00 47.97 89 THR A O 1
ATOM 683 N N . LEU A 1 90 ? -14.873 -17.363 -0.298 1.00 42.62 90 LEU A N 1
ATOM 684 C CA . LEU A 1 90 ? -13.929 -18.479 -0.291 1.00 42.62 90 LEU A CA 1
ATOM 685 C C . LEU A 1 90 ? -12.511 -17.931 -0.519 1.00 42.62 90 LEU A C 1
ATOM 687 O O . LEU A 1 90 ? -12.257 -17.310 -1.548 1.00 42.62 90 LEU A O 1
ATOM 691 N N . TRP A 1 91 ? -11.600 -18.168 0.425 1.00 49.22 91 TRP A N 1
ATOM 692 C CA . TRP A 1 91 ? -10.194 -17.766 0.325 1.00 49.22 91 TRP A CA 1
ATOM 693 C C . TRP A 1 91 ? -9.288 -18.990 0.176 1.00 49.22 91 TRP A C 1
ATOM 695 O O . TRP A 1 91 ? -9.447 -19.983 0.888 1.00 49.22 91 TRP A O 1
ATOM 705 N N . HIS A 1 92 ? -8.321 -18.899 -0.736 1.00 44.47 92 HIS A N 1
ATOM 706 C CA . HIS A 1 92 ? -7.218 -19.847 -0.877 1.00 44.47 92 HIS A CA 1
ATOM 707 C C . HIS A 1 92 ? -5.929 -19.059 -1.152 1.00 44.47 92 HIS A C 1
ATOM 709 O O . HIS A 1 92 ? -5.967 -18.074 -1.886 1.00 44.47 92 HIS A O 1
ATOM 715 N N . ASP A 1 93 ? -4.804 -19.486 -0.570 1.00 40.03 93 ASP A N 1
ATOM 716 C CA . ASP A 1 93 ? -3.500 -18.791 -0.650 1.00 40.03 93 ASP A CA 1
ATOM 717 C C . ASP A 1 93 ? -2.997 -18.619 -2.100 1.00 40.03 93 ASP A C 1
ATOM 719 O O . ASP A 1 93 ? -2.179 -17.752 -2.392 1.00 40.03 93 ASP A O 1
ATOM 723 N N . ASP A 1 94 ? -3.518 -19.449 -3.004 1.00 41.84 94 ASP A N 1
ATOM 724 C CA . ASP A 1 94 ? -3.207 -19.487 -4.436 1.00 41.84 94 ASP A CA 1
ATOM 725 C C . ASP A 1 94 ? -4.398 -19.036 -5.313 1.00 41.84 94 ASP A C 1
ATOM 727 O O . ASP A 1 94 ? -4.492 -19.379 -6.491 1.00 41.84 94 ASP A O 1
ATOM 731 N N . LEU A 1 95 ? -5.376 -18.328 -4.731 1.00 46.09 95 LEU A N 1
ATOM 732 C CA . LEU A 1 95 ? -6.558 -17.834 -5.446 1.00 46.09 95 LEU A CA 1
ATOM 733 C C . LEU A 1 95 ? -6.244 -16.524 -6.180 1.00 46.09 95 LEU A C 1
ATOM 735 O O . LEU A 1 95 ? -6.570 -15.432 -5.719 1.00 46.09 95 LEU A O 1
ATOM 739 N N . HIS A 1 96 ? -5.631 -16.645 -7.350 1.00 47.25 96 HIS A N 1
ATOM 740 C CA . HIS A 1 96 ? -5.481 -15.566 -8.326 1.00 47.25 96 HIS A CA 1
ATOM 741 C C . HIS A 1 96 ? -6.174 -15.951 -9.641 1.00 47.25 96 HIS A C 1
ATOM 743 O O . HIS A 1 96 ? -6.499 -17.118 -9.862 1.00 47.25 96 HIS A O 1
ATOM 749 N N . LEU A 1 97 ? -6.407 -14.983 -10.536 1.00 39.19 97 LEU A N 1
ATOM 750 C CA . LEU A 1 97 ? -7.131 -15.202 -11.804 1.00 39.19 97 LEU A CA 1
ATOM 751 C C . LEU A 1 97 ? -6.529 -16.324 -12.674 1.00 39.19 97 LEU A C 1
ATOM 753 O O . LEU A 1 97 ? -7.247 -16.928 -13.460 1.00 39.19 97 LEU A O 1
ATOM 757 N N . GLY A 1 98 ? -5.240 -16.633 -12.503 1.00 37.00 98 GLY A N 1
ATOM 758 C CA . GLY A 1 98 ? -4.552 -17.726 -13.201 1.00 37.00 98 GLY A CA 1
ATOM 759 C C . GLY A 1 98 ? -4.917 -19.138 -12.721 1.00 37.00 98 GLY A C 1
ATOM 760 O O . GLY A 1 98 ? -4.678 -20.094 -13.450 1.00 37.00 98 GLY A O 1
ATOM 761 N N . ASN A 1 99 ? -5.530 -19.268 -11.541 1.00 40.81 99 ASN A N 1
ATOM 762 C CA . ASN A 1 99 ? -5.924 -20.543 -10.929 1.00 40.81 99 ASN A CA 1
ATOM 763 C C . ASN A 1 99 ? -7.448 -20.717 -10.802 1.00 40.81 99 ASN A C 1
ATOM 765 O O . ASN A 1 99 ? -7.923 -21.710 -10.246 1.00 40.81 99 ASN A O 1
ATOM 769 N N . ILE A 1 100 ? -8.230 -19.764 -11.316 1.00 43.94 100 ILE A N 1
ATOM 770 C CA . ILE A 1 100 ? -9.691 -19.838 -11.354 1.00 43.94 100 ILE A CA 1
ATOM 771 C C . ILE A 1 100 ? -10.100 -20.341 -12.741 1.00 43.94 100 ILE A C 1
ATOM 773 O O . ILE A 1 100 ? -10.133 -19.584 -13.709 1.00 43.94 100 ILE A O 1
ATOM 777 N N . PHE A 1 101 ? -10.425 -21.630 -12.846 1.00 42.69 101 PHE A N 1
ATOM 778 C CA . PHE A 1 101 ? -10.989 -22.197 -14.071 1.00 42.69 101 PHE A CA 1
ATOM 779 C C . PHE A 1 101 ? -12.491 -21.899 -14.124 1.00 42.69 101 PHE A C 1
ATOM 781 O O . PHE A 1 101 ? -13.276 -22.461 -13.360 1.00 42.69 101 PHE A O 1
ATOM 788 N N . VAL A 1 102 ? -12.885 -20.987 -15.014 1.00 40.34 102 VAL A N 1
ATOM 789 C CA . VAL A 1 102 ? -14.289 -20.639 -15.270 1.00 40.34 102 VAL A CA 1
ATOM 790 C C . VAL A 1 102 ? -14.915 -21.719 -16.160 1.00 40.34 102 VAL A C 1
ATOM 792 O O . VAL A 1 102 ? -14.325 -22.124 -17.159 1.00 40.34 102 VAL A O 1
ATOM 795 N N . CYS A 1 103 ? -16.101 -22.210 -15.797 1.00 34.75 103 CYS A N 1
ATOM 796 C CA . CYS A 1 103 ? -16.895 -23.089 -16.656 1.00 34.75 103 CYS A CA 1
ATOM 797 C C . CYS A 1 103 ? -17.465 -22.264 -17.819 1.00 34.75 103 CYS A C 1
ATOM 799 O O . CYS A 1 103 ? -18.090 -21.234 -17.570 1.00 34.75 103 CYS A O 1
ATOM 801 N N . ASP A 1 104 ? -17.318 -22.731 -19.064 1.00 42.75 104 ASP A N 1
ATOM 802 C CA . ASP A 1 104 ? -17.727 -22.014 -20.292 1.00 42.75 104 ASP A CA 1
ATOM 803 C C . ASP A 1 104 ? -19.203 -21.556 -20.318 1.00 42.75 104 ASP A C 1
ATOM 805 O O . ASP A 1 104 ? -19.588 -20.732 -21.145 1.00 42.75 104 ASP A O 1
ATOM 809 N N . ASN A 1 105 ? -20.038 -22.079 -19.417 1.00 40.81 105 ASN A N 1
ATOM 810 C CA . ASN A 1 105 ? -21.472 -21.810 -19.369 1.00 40.81 105 ASN A CA 1
ATOM 811 C C . ASN A 1 105 ? -21.894 -20.712 -18.373 1.00 40.81 105 ASN A C 1
ATOM 813 O O . ASN A 1 105 ? -23.076 -20.372 -18.365 1.00 40.81 105 ASN A O 1
ATOM 817 N N . ASP A 1 106 ? -20.992 -20.158 -17.551 1.00 40.53 106 ASP A N 1
ATOM 818 C CA . ASP A 1 106 ? -21.328 -19.044 -16.644 1.00 40.53 106 ASP A CA 1
ATOM 819 C C . ASP A 1 106 ? -20.088 -18.189 -16.285 1.00 40.53 106 ASP A C 1
ATOM 821 O O . ASP A 1 106 ? -19.316 -18.548 -15.391 1.00 40.53 106 ASP A O 1
ATOM 825 N N . PRO A 1 107 ? -19.847 -17.061 -16.983 1.00 40.12 107 PRO A N 1
ATOM 826 C CA . PRO A 1 107 ? -18.663 -16.230 -16.801 1.00 40.12 107 PRO A CA 1
ATOM 827 C C . PRO A 1 107 ? -18.853 -15.179 -15.698 1.00 40.12 107 PRO A C 1
ATOM 829 O O . PRO A 1 107 ? -18.568 -13.995 -15.895 1.00 40.12 107 PRO A O 1
ATOM 832 N N . THR A 1 108 ? -19.336 -15.572 -14.518 1.00 39.91 108 THR A N 1
ATOM 833 C CA . THR A 1 108 ? -19.311 -14.671 -13.360 1.00 39.91 108 THR A CA 1
ATOM 834 C C . THR A 1 108 ? -17.881 -14.601 -12.818 1.00 39.91 108 THR A C 1
ATOM 836 O O . THR A 1 108 ? -17.393 -15.499 -12.135 1.00 39.91 108 THR A O 1
ATOM 839 N N . ILE A 1 109 ? -17.180 -13.517 -13.165 1.00 38.69 109 ILE A N 1
ATOM 840 C CA . ILE A 1 109 ? -15.842 -13.169 -12.672 1.00 38.69 109 ILE A CA 1
ATOM 841 C C . ILE A 1 109 ? -15.924 -12.968 -11.154 1.00 38.69 109 ILE A C 1
ATOM 843 O O . ILE A 1 109 ? -16.206 -11.882 -10.653 1.00 38.69 109 ILE A O 1
ATOM 847 N N . SER A 1 110 ? -15.683 -14.037 -10.406 1.00 37.47 110 SER A N 1
ATOM 848 C CA . SER A 1 110 ? -15.575 -14.008 -8.954 1.00 37.47 110 SER A CA 1
ATOM 849 C C . SER A 1 110 ? -14.156 -13.576 -8.579 1.00 37.47 110 SER A C 1
ATOM 851 O O . SER A 1 110 ? -13.314 -14.398 -8.211 1.00 37.47 110 SER A O 1
ATOM 853 N N . ARG A 1 111 ? -13.880 -12.265 -8.621 1.00 34.84 111 ARG A N 1
ATOM 854 C CA . ARG A 1 111 ? -12.948 -11.714 -7.621 1.00 34.84 111 ARG A CA 1
ATOM 855 C C . ARG A 1 111 ? -13.506 -12.127 -6.255 1.00 34.84 111 ARG A C 1
ATOM 857 O O . ARG A 1 111 ? -14.724 -12.064 -6.109 1.00 34.84 111 ARG A O 1
ATOM 864 N N . PRO A 1 112 ? -12.693 -12.531 -5.266 1.00 37.84 112 PRO A N 1
ATOM 865 C CA . PRO A 1 112 ? -13.212 -12.703 -3.924 1.00 37.84 112 PRO A CA 1
ATOM 866 C C . PRO A 1 112 ? -13.861 -11.379 -3.475 1.00 37.84 112 PRO A C 1
ATOM 868 O O . PRO A 1 112 ? -13.174 -10.395 -3.202 1.00 37.84 112 PRO A O 1
ATOM 871 N N . SER A 1 113 ? -15.198 -11.352 -3.470 1.00 39.25 113 SER A N 1
ATOM 872 C CA . SER A 1 113 ? -16.088 -10.193 -3.286 1.00 39.25 113 SER A CA 1
ATOM 873 C C . SER A 1 113 ? -16.113 -9.684 -1.849 1.00 39.25 113 SER A C 1
ATOM 875 O O . SER A 1 113 ? -17.136 -9.187 -1.372 1.00 39.25 113 SER A O 1
ATOM 877 N N . PHE A 1 114 ? -15.001 -9.837 -1.131 1.00 36.84 114 PHE A N 1
ATOM 878 C CA . PHE A 1 114 ? -14.929 -9.471 0.269 1.00 36.84 114 PHE A CA 1
ATOM 879 C C . PHE A 1 114 ? -15.197 -7.976 0.425 1.00 36.84 114 PHE A C 1
ATOM 881 O O . PHE A 1 114 ? -15.876 -7.586 1.357 1.00 36.84 114 PHE A O 1
ATOM 888 N N . LEU A 1 115 ? -14.747 -7.153 -0.532 1.00 45.94 115 LEU A N 1
ATOM 889 C CA . LEU A 1 115 ? -14.762 -5.697 -0.453 1.00 45.94 115 LEU A CA 1
ATOM 890 C C . LEU A 1 115 ? -15.145 -5.116 -1.808 1.00 45.94 115 LEU A C 1
ATOM 892 O O . LEU A 1 115 ? -14.294 -4.960 -2.681 1.00 45.94 115 LEU A O 1
ATOM 896 N N . CYS A 1 116 ? -16.429 -4.825 -1.998 1.00 42.53 116 CYS A N 1
ATOM 897 C CA . CYS A 1 116 ? -16.866 -3.961 -3.087 1.00 42.53 116 CYS A CA 1
ATOM 898 C C . CYS A 1 116 ? -16.865 -2.541 -2.518 1.00 42.53 116 CYS A C 1
ATOM 900 O O . CYS A 1 116 ? -17.792 -2.197 -1.779 1.00 42.53 116 CYS A O 1
ATOM 902 N N . PRO A 1 117 ? -15.802 -1.747 -2.726 1.00 43.78 117 PRO A N 1
ATOM 903 C CA . PRO A 1 117 ? -15.868 -0.358 -2.326 1.00 43.78 117 PRO A CA 1
ATOM 904 C C . PRO A 1 117 ? -16.954 0.358 -3.161 1.00 43.78 117 PRO A C 1
ATOM 906 O O . PRO A 1 117 ? -17.322 -0.150 -4.224 1.00 43.78 117 PRO A O 1
ATOM 909 N N . PRO A 1 118 ? -17.487 1.502 -2.697 1.00 45.12 118 PRO A N 1
ATOM 910 C CA . PRO A 1 118 ? -18.442 2.304 -3.466 1.00 45.12 118 PRO A CA 1
ATOM 911 C C . PRO A 1 118 ? -17.946 2.607 -4.895 1.00 45.12 118 PRO A C 1
ATOM 913 O O . PRO A 1 118 ? -16.738 2.681 -5.116 1.00 45.12 118 PRO A O 1
ATOM 916 N N . ASP A 1 119 ? -18.850 2.821 -5.857 1.00 42.00 119 ASP A N 1
ATOM 917 C CA . ASP A 1 119 ? -18.511 2.992 -7.289 1.00 42.00 119 ASP A CA 1
ATOM 918 C C . ASP A 1 119 ? -17.555 4.172 -7.579 1.00 42.00 119 ASP A C 1
ATOM 920 O O . ASP A 1 119 ? -16.841 4.185 -8.580 1.00 42.00 119 ASP A O 1
ATOM 924 N N . ASN A 1 120 ? -17.512 5.163 -6.688 1.00 42.75 120 ASN A N 1
ATOM 925 C CA . ASN A 1 120 ? -16.636 6.340 -6.720 1.00 42.75 120 ASN A CA 1
ATOM 926 C C . ASN A 1 120 ? -15.354 6.176 -5.877 1.00 42.75 120 ASN A C 1
ATOM 928 O O . ASN A 1 120 ? -14.582 7.128 -5.733 1.00 42.75 120 ASN A O 1
ATOM 932 N N . TYR A 1 121 ? -15.104 4.995 -5.306 1.00 43.88 121 TYR A N 1
ATOM 933 C CA . TYR A 1 121 ? -13.921 4.759 -4.492 1.00 43.88 121 TYR A CA 1
ATOM 934 C C . TYR A 1 121 ? -12.660 4.835 -5.339 1.00 43.88 121 TYR A C 1
ATOM 936 O O . TYR A 1 121 ? -12.391 4.001 -6.207 1.00 43.88 121 TYR A O 1
ATOM 944 N N . GLN A 1 122 ? -11.829 5.820 -5.026 1.00 43.41 122 GLN A N 1
ATOM 945 C CA . GLN A 1 122 ? -10.516 5.918 -5.629 1.00 43.41 122 GLN A CA 1
ATOM 946 C C . GLN A 1 122 ? -9.608 4.840 -5.027 1.00 43.41 122 GLN A C 1
ATOM 948 O O . GLN A 1 122 ? -9.163 4.924 -3.875 1.00 43.41 122 GLN A O 1
ATOM 953 N N . ILE A 1 123 ? -9.355 3.806 -5.834 1.00 40.78 123 ILE A N 1
ATOM 954 C CA . ILE A 1 123 ? -8.400 2.739 -5.536 1.00 40.78 123 ILE A CA 1
ATOM 955 C C . ILE A 1 123 ? -7.022 3.376 -5.322 1.00 40.78 123 ILE A C 1
ATOM 957 O O . ILE A 1 123 ? -6.511 4.089 -6.183 1.00 40.78 123 ILE A O 1
ATOM 961 N N . GLY A 1 124 ? -6.424 3.122 -4.158 1.00 46.38 124 GLY A N 1
ATOM 962 C CA . GLY A 1 124 ? -5.133 3.683 -3.763 1.00 46.38 124 GLY A CA 1
ATOM 963 C C . GLY A 1 124 ? -5.166 4.311 -2.374 1.00 46.38 124 GLY A C 1
ATOM 964 O O . GLY A 1 124 ? -6.155 4.236 -1.654 1.00 46.38 124 GLY A O 1
ATOM 965 N N . MET A 1 125 ? -4.070 4.940 -1.971 1.00 54.09 125 MET A N 1
ATOM 966 C CA . MET A 1 125 ? -3.859 5.455 -0.608 1.00 54.09 125 MET A CA 1
ATOM 967 C C . MET A 1 125 ? -4.416 6.875 -0.412 1.00 54.09 125 MET A C 1
ATOM 969 O O . MET A 1 125 ? -3.820 7.691 0.272 1.00 54.09 125 MET A O 1
ATOM 973 N N . ILE A 1 126 ? -5.508 7.237 -1.085 1.00 59.00 126 ILE A N 1
ATOM 974 C CA . ILE A 1 126 ? -6.030 8.613 -1.079 1.00 59.00 126 ILE A CA 1
ATOM 975 C C . ILE A 1 126 ? -6.879 8.832 0.178 1.00 59.00 126 ILE A C 1
ATOM 977 O O . ILE A 1 126 ? -7.794 8.049 0.445 1.00 59.00 126 ILE A O 1
ATOM 981 N N . LYS A 1 127 ? -6.554 9.881 0.947 1.00 66.81 127 LYS A N 1
ATOM 982 C CA . LYS A 1 127 ? -7.321 10.318 2.119 1.00 66.81 127 LYS A CA 1
ATOM 983 C C . LYS A 1 127 ? -8.631 10.948 1.624 1.00 66.81 127 LYS A C 1
ATOM 985 O O . LYS A 1 127 ? -8.560 11.907 0.862 1.00 66.81 127 LYS A O 1
ATOM 990 N N . PRO A 1 128 ? -9.805 10.417 2.000 1.00 71.25 128 PRO A N 1
ATOM 991 C CA . PRO A 1 128 ? -11.078 11.064 1.720 1.00 71.25 128 PRO A CA 1
ATOM 992 C C . PRO A 1 128 ? -11.136 12.407 2.446 1.00 71.25 128 PRO A C 1
ATOM 994 O O . PRO A 1 128 ? -10.965 12.465 3.665 1.00 71.25 128 PRO A O 1
ATOM 997 N N . GLU A 1 129 ? -11.376 13.472 1.695 1.00 75.94 129 GLU A N 1
ATOM 998 C CA . GLU A 1 129 ? -11.551 14.831 2.200 1.00 75.94 129 GLU A CA 1
ATOM 999 C C . GLU A 1 129 ? -12.918 15.354 1.762 1.00 75.94 129 GLU A C 1
ATOM 1001 O O . GLU A 1 129 ? -13.512 14.847 0.810 1.00 75.94 129 GLU A O 1
ATOM 1006 N N . LEU A 1 130 ? -13.433 16.346 2.488 1.00 82.94 130 LEU A N 1
ATOM 1007 C CA . LEU A 1 130 ? -14.633 17.049 2.048 1.00 82.94 130 LEU A CA 1
ATOM 1008 C C . LEU A 1 130 ? -14.320 17.846 0.774 1.00 82.94 130 LEU A C 1
ATOM 1010 O O . LEU A 1 130 ? -13.180 18.290 0.597 1.00 82.94 130 LEU A O 1
ATOM 1014 N N . PRO A 1 131 ? -15.310 18.035 -0.109 1.00 84.12 131 PRO A N 1
ATOM 1015 C CA . PRO A 1 131 ? -15.097 18.782 -1.335 1.00 84.12 131 PRO A CA 1
ATOM 1016 C C . PRO A 1 131 ? -14.729 20.253 -1.023 1.00 84.12 131 PRO A C 1
ATOM 1018 O O . PRO A 1 131 ? -15.166 20.791 -0.003 1.00 84.12 131 PRO A O 1
ATOM 1021 N N . PRO A 1 132 ? -13.907 20.924 -1.854 1.00 86.88 132 PRO A N 1
ATOM 1022 C CA . PRO A 1 132 ? -13.419 22.280 -1.566 1.00 86.88 132 PRO A CA 1
ATOM 1023 C C . PRO A 1 132 ? -14.521 23.338 -1.407 1.00 86.88 132 PRO A C 1
ATOM 1025 O O . PRO A 1 132 ? -14.326 24.333 -0.715 1.00 86.88 132 PRO A O 1
ATOM 1028 N N . ASP A 1 133 ? -15.665 23.119 -2.048 1.00 89.56 133 ASP A N 1
ATOM 1029 C CA . ASP A 1 133 ? -16.870 23.947 -2.024 1.00 89.56 133 ASP A CA 1
ATOM 1030 C C . ASP A 1 133 ? -17.852 23.554 -0.908 1.00 89.56 133 ASP A C 1
ATOM 1032 O O . ASP A 1 133 ? -18.943 24.113 -0.833 1.00 89.56 133 ASP A O 1
ATOM 1036 N N . PHE A 1 134 ? -17.464 22.654 0.007 1.00 89.94 134 PHE A N 1
ATOM 1037 C CA . PHE A 1 134 ? -18.327 22.156 1.081 1.00 89.94 134 PHE A CA 1
ATOM 1038 C C . PHE A 1 134 ? -19.034 23.268 1.855 1.00 89.94 134 PHE A C 1
ATOM 1040 O O . PHE A 1 134 ? -20.210 23.138 2.162 1.00 89.94 134 PHE A O 1
ATOM 1047 N N . GLU A 1 135 ? -18.356 24.377 2.159 1.00 92.00 135 GLU A N 1
ATOM 1048 C CA . GLU A 1 135 ? -18.960 25.479 2.916 1.00 92.00 135 GLU A CA 1
ATOM 1049 C C . GLU A 1 135 ? -20.101 26.184 2.170 1.00 92.00 135 GLU A C 1
ATOM 1051 O O . GLU A 1 135 ? -21.024 26.691 2.816 1.00 92.00 135 GLU A O 1
ATOM 1056 N N . GLU A 1 136 ? -20.064 26.167 0.839 1.00 92.81 136 GLU A N 1
ATOM 1057 C CA . GLU A 1 136 ? -21.045 26.792 -0.053 1.00 92.81 136 GLU A CA 1
ATOM 1058 C C . GLU A 1 136 ? -22.252 25.884 -0.337 1.00 92.81 136 GLU A C 1
ATOM 1060 O O . GLU A 1 136 ? -23.298 26.383 -0.751 1.00 92.81 136 GLU A O 1
ATOM 1065 N N . MET A 1 137 ? -22.128 24.581 -0.063 1.00 92.25 137 MET A N 1
ATOM 1066 C CA . MET A 1 137 ? -23.187 23.586 -0.243 1.00 92.25 137 MET A CA 1
ATOM 1067 C C . MET A 1 137 ? -24.373 23.806 0.709 1.00 92.25 137 MET A C 1
ATOM 1069 O O . MET A 1 137 ? -24.228 24.318 1.832 1.00 92.25 137 MET A O 1
ATOM 1073 N N . ASP A 1 138 ? -25.557 23.362 0.285 1.00 94.94 138 ASP A N 1
ATOM 1074 C CA . ASP A 1 138 ? -26.744 23.355 1.141 1.00 94.94 138 ASP A CA 1
ATOM 1075 C C . ASP A 1 138 ? -26.698 22.254 2.224 1.00 94.94 138 ASP A C 1
ATOM 1077 O O . ASP A 1 138 ? -25.743 21.485 2.333 1.00 94.94 138 ASP A O 1
ATOM 1081 N N . SER A 1 139 ? -27.702 22.201 3.107 1.00 91.81 139 SER A N 1
ATOM 1082 C CA . SER A 1 139 ? -27.706 21.245 4.224 1.00 91.81 139 SER A CA 1
ATOM 1083 C C . SER A 1 139 ? -27.754 19.783 3.787 1.00 91.81 139 SER A C 1
ATOM 1085 O O . SER A 1 139 ? -27.157 18.935 4.453 1.00 91.81 139 SER A O 1
ATOM 1087 N N . ASP A 1 140 ? -28.469 19.491 2.704 1.00 91.81 140 ASP A N 1
ATOM 1088 C CA . ASP A 1 140 ? -28.680 18.131 2.221 1.00 91.81 140 ASP A CA 1
ATOM 1089 C C . ASP A 1 140 ? -27.434 17.669 1.457 1.00 91.81 140 ASP A C 1
ATOM 1091 O O . ASP A 1 140 ? -26.937 16.563 1.677 1.00 91.81 140 ASP A O 1
ATOM 1095 N N . GLU A 1 141 ? -26.855 18.560 0.653 1.00 87.81 141 GLU A N 1
ATOM 1096 C CA . GLU A 1 141 ? -25.569 18.373 -0.017 1.00 87.81 141 GLU A CA 1
ATOM 1097 C C . GLU A 1 141 ? -24.418 18.178 0.982 1.00 87.81 141 GLU A C 1
ATOM 1099 O O . GLU A 1 141 ? -23.616 17.253 0.834 1.00 87.81 141 GLU A O 1
ATOM 1104 N N . LYS A 1 142 ? -24.369 18.976 2.059 1.00 88.00 142 LYS A N 1
ATOM 1105 C CA . LYS A 1 142 ? -23.395 18.794 3.149 1.00 88.00 142 LYS A CA 1
ATOM 1106 C C . LYS A 1 142 ? -23.552 17.436 3.824 1.00 88.00 142 LYS A C 1
ATOM 1108 O O . LYS A 1 142 ? -22.557 16.758 4.084 1.00 88.00 142 LYS A O 1
ATOM 1113 N N . ALA A 1 143 ? -24.786 17.020 4.112 1.00 85.75 143 ALA A N 1
ATOM 1114 C CA . ALA A 1 143 ? -25.051 15.717 4.717 1.00 85.75 143 ALA A CA 1
ATOM 1115 C C . ALA A 1 143 ? -24.619 14.563 3.796 1.00 85.75 143 ALA A C 1
ATOM 1117 O O . ALA A 1 143 ? -24.040 13.580 4.270 1.00 85.75 143 ALA A O 1
ATOM 1118 N N . PHE A 1 144 ? -24.842 14.701 2.486 1.00 83.00 144 PHE A N 1
ATOM 1119 C CA . PHE A 1 144 ? -24.377 13.745 1.488 1.00 83.00 144 PHE A CA 1
ATOM 1120 C C . PHE A 1 144 ? -22.845 13.677 1.434 1.00 83.00 144 PHE A C 1
ATOM 1122 O O . PHE A 1 144 ? -22.293 12.590 1.578 1.00 83.00 144 PHE A O 1
ATOM 1129 N N . ALA A 1 145 ? -22.153 14.816 1.335 1.00 78.31 145 ALA A N 1
ATOM 1130 C CA . ALA A 1 145 ? -20.690 14.869 1.281 1.00 78.31 145 ALA A CA 1
ATOM 1131 C C . ALA A 1 145 ? -20.024 14.292 2.546 1.00 78.31 145 ALA A C 1
ATOM 1133 O O . ALA A 1 145 ? -19.019 13.584 2.457 1.00 78.31 145 ALA A O 1
ATOM 1134 N N . ILE A 1 146 ? -20.598 14.542 3.731 1.00 81.12 146 ILE A N 1
ATOM 1135 C CA . ILE A 1 146 ? -20.148 13.913 4.984 1.00 81.12 146 ILE A CA 1
ATOM 1136 C C . ILE A 1 146 ? -20.331 12.396 4.913 1.00 81.12 146 ILE A C 1
ATOM 1138 O O . ILE A 1 146 ? -19.404 11.658 5.239 1.00 81.12 146 ILE A O 1
ATOM 1142 N N . THR A 1 147 ? -21.503 11.935 4.470 1.00 80.50 147 THR A N 1
ATOM 1143 C CA . THR A 1 147 ? -21.800 10.501 4.360 1.00 80.50 147 THR A CA 1
ATOM 1144 C C . THR A 1 147 ? -20.834 9.823 3.394 1.00 80.50 147 THR A C 1
ATOM 1146 O O . THR A 1 147 ? -20.207 8.837 3.759 1.00 80.50 147 THR A O 1
ATOM 1149 N N . GLU A 1 148 ? -20.646 10.377 2.197 1.00 78.00 148 GLU A N 1
ATOM 1150 C CA . GLU A 1 148 ? -19.732 9.855 1.179 1.00 78.00 148 GLU A CA 1
ATOM 1151 C C . GLU A 1 148 ? -18.293 9.772 1.701 1.00 78.00 148 GLU A C 1
ATOM 1153 O O . GLU A 1 148 ? -17.637 8.735 1.568 1.00 78.00 148 GLU A O 1
ATOM 1158 N N . ARG A 1 149 ? -17.817 10.830 2.371 1.00 78.44 149 ARG A N 1
ATOM 1159 C CA . ARG A 1 149 ? -16.513 10.820 3.036 1.00 78.44 149 ARG A CA 1
ATOM 1160 C C . ARG A 1 149 ? -16.443 9.697 4.066 1.00 78.44 149 ARG A C 1
ATOM 1162 O O . ARG A 1 149 ? -15.490 8.928 4.032 1.00 78.44 149 ARG A O 1
ATOM 1169 N N . ASP A 1 150 ? -17.424 9.581 4.958 1.00 76.25 150 ASP A N 1
ATOM 1170 C CA . ASP A 1 150 ? -17.437 8.577 6.027 1.00 76.25 150 ASP A CA 1
ATOM 1171 C C . ASP A 1 150 ? -17.489 7.143 5.475 1.00 76.25 150 ASP A C 1
ATOM 1173 O O . ASP A 1 150 ? -16.824 6.243 5.993 1.00 76.25 150 ASP A O 1
ATOM 1177 N N . GLU A 1 151 ? -18.207 6.914 4.376 1.00 73.00 151 GLU A N 1
ATOM 1178 C CA . GLU A 1 151 ? -18.197 5.635 3.669 1.00 73.00 151 GLU A CA 1
ATOM 1179 C C . GLU A 1 151 ? -16.847 5.338 3.021 1.00 73.00 151 GLU A C 1
ATOM 1181 O O . GLU A 1 151 ? -16.344 4.216 3.136 1.00 73.00 151 GLU A O 1
ATOM 1186 N N . ALA A 1 152 ? -16.214 6.342 2.415 1.00 70.44 152 ALA A N 1
ATOM 1187 C CA . ALA A 1 152 ? -14.861 6.222 1.896 1.00 70.44 152 ALA A CA 1
ATOM 1188 C C . ALA A 1 152 ? -13.839 5.968 3.020 1.00 70.44 152 ALA A C 1
ATOM 1190 O O . ALA A 1 152 ? -12.912 5.176 2.816 1.00 70.44 152 ALA A O 1
ATOM 1191 N N . LEU A 1 153 ? -14.031 6.556 4.214 1.00 71.25 153 LEU A N 1
ATOM 1192 C CA . LEU A 1 153 ? -13.229 6.237 5.401 1.00 71.25 153 LEU A CA 1
ATOM 1193 C C . LEU A 1 153 ? -13.384 4.762 5.771 1.00 71.25 153 LEU A C 1
ATOM 1195 O O . LEU A 1 153 ? -12.401 4.047 5.984 1.00 71.25 153 LEU A O 1
ATOM 1199 N N . LEU A 1 154 ? -14.625 4.284 5.781 1.00 70.62 154 LEU A N 1
ATOM 1200 C CA . LEU A 1 154 ? -14.971 2.908 6.113 1.00 70.62 154 LEU A CA 1
ATOM 1201 C C . LEU A 1 154 ? -14.460 1.876 5.094 1.00 70.62 154 LEU A C 1
ATOM 1203 O O . LEU A 1 154 ? -14.117 0.755 5.473 1.00 70.62 154 LEU A O 1
ATOM 1207 N N . ALA A 1 155 ? -14.299 2.263 3.831 1.00 66.31 155 ALA A N 1
ATOM 1208 C CA . ALA A 1 155 ? -13.723 1.414 2.792 1.00 66.31 155 ALA A CA 1
ATOM 1209 C C . ALA A 1 155 ? -12.193 1.225 2.907 1.00 66.31 155 ALA A C 1
ATOM 1211 O O . ALA A 1 155 ? -11.635 0.362 2.229 1.00 66.31 155 ALA A O 1
ATOM 1212 N N . LYS A 1 156 ? -11.483 1.994 3.753 1.00 68.38 156 LYS A N 1
ATOM 1213 C CA . LYS A 1 156 ? -10.028 1.830 3.975 1.00 68.38 156 LYS A CA 1
ATOM 1214 C C . LYS A 1 156 ? -9.681 0.756 5.004 1.00 68.38 156 LYS A C 1
ATOM 1216 O O . LYS A 1 156 ? -8.654 0.103 4.872 1.00 68.38 156 LYS A O 1
ATOM 1221 N N . TYR A 1 157 ? -10.525 0.522 6.005 1.00 71.50 157 TYR A N 1
ATOM 1222 C CA . TYR A 1 157 ? -10.247 -0.444 7.080 1.00 71.50 157 TYR A CA 1
ATOM 1223 C C . TYR A 1 157 ? -9.950 -1.865 6.616 1.00 71.50 157 TYR A C 1
ATOM 1225 O O . TYR A 1 157 ? -9.049 -2.493 7.177 1.00 71.50 157 TYR A O 1
ATOM 1233 N N . PRO A 1 158 ? -10.655 -2.389 5.605 1.00 66.31 158 PRO A N 1
ATOM 1234 C CA . PRO A 1 158 ? -10.380 -3.722 5.116 1.00 66.31 158 PRO A CA 1
ATOM 1235 C C . PRO A 1 158 ? -8.966 -3.890 4.545 1.00 66.31 158 PRO A C 1
ATOM 1237 O O . PRO A 1 158 ? -8.433 -4.999 4.571 1.00 66.31 158 PRO A O 1
ATOM 1240 N N . ALA A 1 159 ? -8.319 -2.796 4.123 1.00 69.19 159 ALA A N 1
ATOM 1241 C CA . ALA A 1 159 ? -6.936 -2.818 3.662 1.00 69.19 159 ALA A CA 1
ATOM 1242 C C . ALA A 1 159 ? -5.965 -3.293 4.758 1.00 69.19 159 ALA A C 1
ATOM 1244 O O . ALA A 1 159 ? -5.015 -4.010 4.453 1.00 69.19 159 ALA A O 1
ATOM 1245 N N . VAL A 1 160 ? -6.233 -3.013 6.045 1.00 74.00 160 VAL A N 1
ATOM 1246 C CA . VAL A 1 160 ? -5.412 -3.551 7.150 1.00 74.00 160 VAL A CA 1
ATOM 1247 C C . VAL A 1 160 ? -5.402 -5.074 7.133 1.00 74.00 160 VAL A C 1
ATOM 1249 O O . VAL A 1 160 ? -4.359 -5.682 7.351 1.00 74.00 160 VAL A O 1
ATOM 1252 N N . PHE A 1 161 ? -6.542 -5.699 6.841 1.00 71.94 161 PHE A N 1
ATOM 1253 C CA . PHE A 1 161 ? -6.674 -7.152 6.831 1.00 71.94 161 PHE A CA 1
ATOM 1254 C C . PHE A 1 161 ? -5.919 -7.757 5.645 1.00 71.94 161 PHE A C 1
ATOM 1256 O O . PHE A 1 161 ? -5.167 -8.712 5.821 1.00 71.94 161 PHE A O 1
ATOM 1263 N N . THR A 1 162 ? -6.060 -7.172 4.453 1.00 67.31 162 THR A N 1
ATOM 1264 C CA . THR A 1 162 ? -5.463 -7.702 3.218 1.00 67.31 162 THR A CA 1
ATOM 1265 C C . THR A 1 162 ? -3.967 -7.417 3.092 1.00 67.31 162 THR A C 1
ATOM 1267 O O . THR A 1 162 ? -3.234 -8.222 2.526 1.00 67.31 162 THR A O 1
ATOM 1270 N N . CYS A 1 163 ? -3.474 -6.297 3.629 1.00 71.44 163 CYS A N 1
ATOM 1271 C CA . CYS A 1 163 ? -2.063 -5.916 3.503 1.00 71.44 163 CYS A CA 1
ATOM 1272 C C . CYS A 1 163 ? -1.138 -6.666 4.474 1.00 71.44 163 CYS A C 1
ATOM 1274 O O . CYS A 1 163 ? 0.074 -6.675 4.274 1.00 71.44 163 CYS A O 1
ATOM 1276 N N . CYS A 1 164 ? -1.688 -7.303 5.512 1.00 68.94 164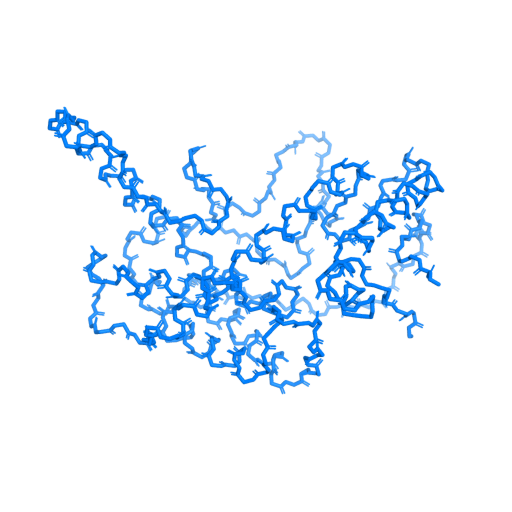 CYS A N 1
ATOM 1277 C CA . CYS A 1 164 ? -0.920 -7.999 6.544 1.00 68.94 164 CYS A CA 1
ATOM 1278 C C . CYS A 1 164 ? -0.046 -9.143 6.009 1.00 68.94 164 CYS A C 1
ATOM 1280 O O . CYS A 1 164 ? 1.098 -9.296 6.432 1.00 68.94 164 CYS A O 1
ATOM 1282 N N . GLU A 1 165 ? -0.561 -9.947 5.080 1.00 64.12 165 GLU A N 1
ATOM 1283 C CA . GLU A 1 165 ? 0.193 -11.074 4.519 1.00 64.12 165 GLU A CA 1
ATOM 1284 C C . GLU A 1 165 ? 1.246 -10.619 3.496 1.00 64.12 165 GLU A C 1
ATOM 1286 O O . GLU A 1 165 ? 2.331 -11.198 3.391 1.00 64.12 165 GLU A O 1
ATOM 1291 N N . ASN A 1 166 ? 0.955 -9.535 2.780 1.00 62.72 166 ASN A N 1
ATOM 1292 C CA . ASN 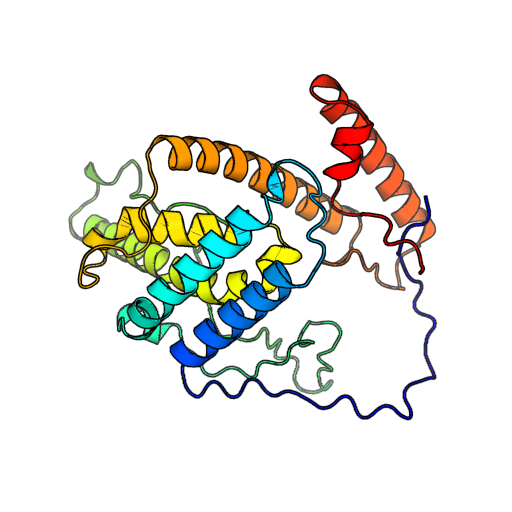A 1 166 ? 1.743 -9.105 1.636 1.00 62.72 166 ASN A CA 1
ATOM 1293 C C . ASN A 1 166 ? 2.837 -8.087 1.961 1.00 62.72 166 ASN A C 1
ATOM 1295 O O . ASN A 1 166 ? 3.522 -7.655 1.040 1.00 62.72 166 ASN A O 1
ATOM 1299 N N . THR A 1 167 ? 3.090 -7.739 3.226 1.00 60.91 167 THR A N 1
ATOM 1300 C CA . THR A 1 167 ? 4.161 -6.783 3.591 1.00 60.91 167 THR A CA 1
ATOM 1301 C C . THR A 1 167 ? 5.527 -7.153 2.998 1.00 60.91 167 THR A C 1
ATOM 1303 O O . THR A 1 167 ? 6.332 -6.287 2.664 1.00 60.91 167 THR A O 1
ATOM 1306 N N . SER A 1 168 ? 5.775 -8.449 2.791 1.00 57.44 168 SER A N 1
ATOM 1307 C CA . SER A 1 168 ? 6.994 -8.958 2.154 1.00 57.44 168 SER A CA 1
ATOM 1308 C C . SER A 1 168 ? 6.994 -8.953 0.617 1.00 57.44 168 SER A C 1
ATOM 1310 O O . SER A 1 168 ? 8.070 -8.979 0.019 1.00 57.44 168 SER A O 1
ATOM 1312 N N . LYS A 1 169 ? 5.822 -8.922 -0.033 1.00 59.16 169 LYS A N 1
ATOM 1313 C CA . LYS A 1 169 ? 5.672 -8.844 -1.498 1.00 59.16 169 LYS A CA 1
ATOM 1314 C C . LYS A 1 169 ? 5.508 -7.396 -1.980 1.00 59.16 169 LYS A C 1
ATOM 1316 O O . LYS A 1 169 ? 6.193 -6.998 -2.917 1.00 59.16 169 LYS A O 1
ATOM 1321 N N . ASP A 1 170 ? 4.681 -6.616 -1.287 1.00 57.16 170 ASP A N 1
ATOM 1322 C CA . ASP A 1 170 ? 4.173 -5.300 -1.705 1.00 57.16 170 ASP A CA 1
ATOM 1323 C C . ASP A 1 170 ? 4.799 -4.129 -0.930 1.00 57.16 170 ASP A C 1
ATOM 1325 O O . ASP A 1 170 ? 4.277 -3.017 -0.978 1.00 57.16 170 ASP A O 1
ATOM 1329 N N . VAL A 1 171 ? 5.912 -4.380 -0.225 1.00 70.50 171 VAL A N 1
ATOM 1330 C CA . VAL A 1 171 ? 6.554 -3.498 0.770 1.00 70.50 171 VAL A CA 1
ATOM 1331 C C . VAL A 1 171 ? 5.657 -3.160 1.973 1.00 70.50 171 VAL A C 1
ATOM 1333 O O . VAL A 1 171 ? 4.478 -3.493 2.025 1.00 70.50 171 VAL A O 1
ATOM 1336 N N . ILE A 1 172 ? 6.219 -2.521 3.005 1.00 80.56 172 ILE A N 1
ATOM 1337 C CA . ILE A 1 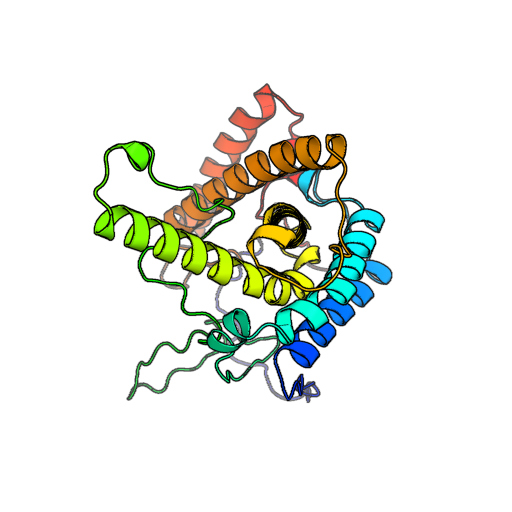172 ? 5.487 -2.205 4.246 1.00 80.56 172 ILE A CA 1
ATOM 1338 C C . ILE A 1 172 ? 4.447 -1.082 4.083 1.00 80.56 172 ILE A C 1
ATOM 1340 O O . ILE A 1 172 ? 3.528 -0.945 4.894 1.00 80.56 172 ILE A O 1
ATOM 1344 N N . ILE A 1 173 ? 4.605 -0.258 3.042 1.00 83.12 173 ILE A N 1
ATOM 1345 C CA . ILE A 1 173 ? 3.888 1.011 2.869 1.00 83.12 173 ILE A CA 1
ATOM 1346 C C . ILE A 1 173 ? 2.357 0.848 2.915 1.00 83.12 173 ILE A C 1
ATOM 1348 O O . ILE A 1 173 ? 1.751 1.613 3.661 1.00 83.12 173 ILE A O 1
ATOM 1352 N N . PRO A 1 174 ? 1.719 -0.136 2.244 1.00 81.25 174 PRO A N 1
ATOM 1353 C CA . PRO A 1 174 ? 0.262 -0.326 2.294 1.00 81.25 174 PRO A CA 1
ATOM 1354 C C . PRO A 1 174 ? -0.313 -0.584 3.678 1.00 81.25 174 PRO A C 1
ATOM 1356 O O . PRO A 1 174 ? -1.308 0.035 4.065 1.00 81.25 174 PRO A O 1
ATOM 1359 N N . LEU A 1 175 ? 0.328 -1.465 4.449 1.00 83.56 175 LEU A N 1
ATOM 1360 C CA . LEU A 1 175 ? -0.133 -1.758 5.799 1.00 83.56 175 LEU A CA 1
ATOM 1361 C C . LEU A 1 175 ? 0.042 -0.534 6.701 1.00 83.56 175 LEU A C 1
ATOM 1363 O O . LEU A 1 175 ? -0.872 -0.176 7.442 1.00 83.56 175 LEU A O 1
ATOM 1367 N N . ARG A 1 176 ? 1.203 0.125 6.619 1.00 87.00 176 ARG A N 1
ATOM 1368 C CA . ARG A 1 176 ? 1.502 1.291 7.452 1.00 87.00 176 ARG A CA 1
ATOM 1369 C C . ARG A 1 176 ? 0.608 2.484 7.119 1.00 87.00 176 ARG A C 1
ATOM 1371 O O . ARG A 1 176 ? 0.123 3.112 8.047 1.00 87.00 176 ARG A O 1
ATOM 1378 N N . ASP A 1 177 ? 0.338 2.748 5.841 1.00 85.19 177 ASP A N 1
ATOM 1379 C CA . ASP A 1 177 ? -0.603 3.792 5.405 1.00 85.19 177 ASP A CA 1
ATOM 1380 C C . ASP A 1 177 ? -2.002 3.550 5.968 1.00 85.19 177 ASP A C 1
ATOM 1382 O O . ASP A 1 177 ? -2.591 4.438 6.578 1.00 85.19 177 ASP A O 1
ATOM 1386 N N . SER A 1 178 ? -2.484 2.306 5.889 1.00 83.94 178 SER A N 1
ATOM 1387 C CA . SER A 1 178 ? -3.780 1.932 6.459 1.00 83.94 178 SER A CA 1
ATOM 1388 C C . SER A 1 178 ? -3.828 2.174 7.974 1.00 83.94 178 SER A C 1
ATOM 1390 O O . SER A 1 178 ? -4.809 2.707 8.493 1.00 83.94 178 SER A O 1
ATOM 1392 N N . LEU A 1 179 ? -2.765 1.814 8.700 1.00 87.75 179 LEU A N 1
ATOM 1393 C CA . LEU A 1 179 ? -2.688 2.011 10.149 1.00 87.75 179 LEU A CA 1
ATOM 1394 C C . LEU A 1 179 ? -2.554 3.488 10.541 1.00 87.75 179 LEU A C 1
ATOM 1396 O O . LEU A 1 179 ? -3.230 3.917 11.475 1.00 87.75 179 LEU A O 1
ATOM 1400 N N . VAL A 1 180 ? -1.729 4.267 9.833 1.00 88.31 180 VAL A N 1
ATOM 1401 C CA . VAL A 1 180 ? -1.599 5.724 10.018 1.00 88.31 180 VAL A CA 1
ATOM 1402 C C . VAL A 1 180 ? -2.953 6.382 9.809 1.00 88.31 180 VAL A C 1
ATOM 1404 O O . VAL A 1 180 ? -3.419 7.143 10.650 1.00 88.31 180 V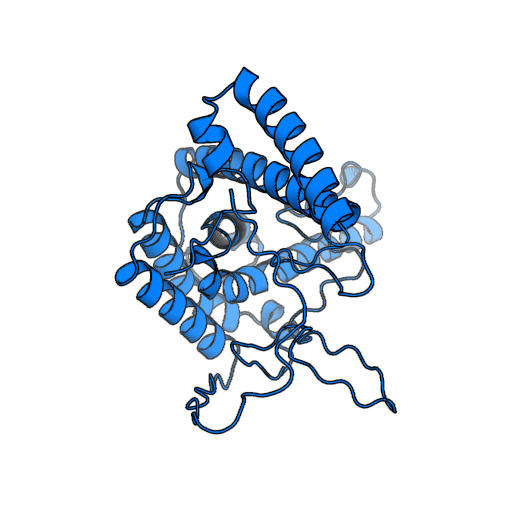AL A O 1
ATOM 1407 N N . TYR A 1 181 ? -3.628 6.018 8.728 1.00 84.12 181 TYR A N 1
ATOM 1408 C CA . TYR A 1 181 ? -4.942 6.530 8.405 1.00 84.12 181 TYR A CA 1
ATOM 1409 C C . TYR A 1 181 ? -5.977 6.240 9.501 1.00 84.12 181 TYR A C 1
ATOM 1411 O O . TYR A 1 181 ? -6.716 7.132 9.917 1.00 84.12 181 TYR A O 1
ATOM 1419 N N . ILE A 1 182 ? -6.021 5.005 10.006 1.00 84.25 182 ILE A N 1
ATOM 1420 C CA . ILE A 1 182 ? -6.912 4.627 11.111 1.00 84.25 182 ILE A CA 1
ATOM 1421 C C . ILE A 1 182 ? -6.557 5.383 12.393 1.00 84.25 182 ILE A C 1
ATOM 1423 O O . ILE A 1 182 ? -7.454 5.809 13.116 1.00 84.25 182 ILE A O 1
ATOM 1427 N N . SER A 1 183 ? -5.266 5.569 12.665 1.00 87.94 183 SER A N 1
ATOM 1428 C CA . SER A 1 183 ? -4.770 6.324 13.817 1.00 87.94 183 SER A CA 1
ATOM 1429 C C . SER A 1 183 ? -5.231 7.783 13.782 1.00 87.94 183 SER A C 1
ATOM 1431 O O . SER A 1 183 ? -5.840 8.253 14.743 1.00 87.94 183 SER A O 1
ATOM 1433 N N . GLU A 1 184 ? -5.047 8.474 12.650 1.00 85.75 184 GLU A N 1
ATOM 1434 C CA . GLU A 1 184 ? -5.435 9.883 12.487 1.00 85.75 184 GLU A CA 1
ATOM 1435 C C . GLU A 1 184 ? -6.947 10.118 12.611 1.00 85.75 184 GLU A C 1
ATOM 1437 O O . GLU A 1 184 ? -7.379 11.194 13.024 1.00 85.75 184 GLU A O 1
ATOM 1442 N N . ASN A 1 185 ? -7.761 9.122 12.257 1.00 83.38 185 ASN A N 1
ATOM 1443 C CA . ASN A 1 185 ? -9.217 9.254 12.233 1.00 83.38 185 ASN A CA 1
ATOM 1444 C C . ASN A 1 185 ? -9.916 8.536 13.403 1.00 83.38 185 ASN A C 1
ATOM 1446 O O . ASN A 1 185 ? -11.140 8.604 13.514 1.00 83.38 185 ASN A O 1
ATOM 1450 N N . TRP A 1 186 ? -9.162 7.910 14.316 1.00 86.56 186 TRP A N 1
ATOM 1451 C CA . TRP A 1 186 ? -9.683 7.036 15.376 1.00 86.56 186 TRP A CA 1
ATOM 1452 C C . TRP A 1 186 ? -10.838 7.653 16.178 1.00 86.56 186 TRP A C 1
ATOM 1454 O O . TRP A 1 186 ? -11.880 7.025 16.371 1.00 86.56 186 TRP A O 1
ATOM 1464 N N . GLY A 1 187 ? -10.672 8.909 16.609 1.00 83.19 187 GLY A N 1
ATOM 1465 C CA . GLY A 1 187 ? -11.674 9.632 17.394 1.00 83.19 187 GLY A CA 1
ATOM 1466 C C . GLY A 1 187 ? -12.909 10.046 16.589 1.00 83.19 187 GLY A C 1
ATOM 1467 O O . GLY A 1 187 ? -14.024 9.944 17.094 1.00 83.19 187 GLY A O 1
ATOM 1468 N N . GLN A 1 188 ? -12.734 10.458 15.327 1.00 78.69 188 GLN A N 1
ATOM 1469 C CA . GLN A 1 188 ? -13.855 10.812 14.438 1.00 78.69 188 GLN A CA 1
ATOM 1470 C C . GLN A 1 188 ? -14.738 9.597 14.142 1.00 78.69 188 GLN A C 1
ATOM 1472 O O . GLN A 1 188 ? -15.941 9.722 13.944 1.00 78.69 188 GLN A O 1
ATOM 1477 N N . MET A 1 189 ? -14.134 8.412 14.169 1.00 73.31 189 MET A N 1
ATOM 1478 C CA . MET A 1 189 ? -14.788 7.136 13.913 1.00 73.31 189 MET A CA 1
ATOM 1479 C C . MET A 1 189 ? -15.542 6.592 15.135 1.00 73.31 189 MET A C 1
ATOM 1481 O O . MET A 1 189 ? -16.146 5.530 15.041 1.00 73.31 189 MET A O 1
ATOM 1485 N N . GLY A 1 190 ? -15.493 7.265 16.292 1.00 79.06 190 GLY A N 1
ATOM 1486 C CA . GLY A 1 190 ? -16.171 6.804 17.507 1.00 79.06 190 GLY A CA 1
ATOM 1487 C C . GLY A 1 190 ? -15.672 5.445 18.016 1.00 79.06 190 GLY A C 1
ATOM 1488 O O . GLY A 1 190 ? -16.415 4.737 18.701 1.00 79.06 190 GLY A O 1
ATOM 1489 N N . LEU A 1 191 ? -14.439 5.057 17.666 1.00 82.75 191 LEU A N 1
ATOM 1490 C CA . LEU A 1 191 ? -13.839 3.807 18.123 1.00 82.75 191 LEU A CA 1
ATOM 1491 C C . LEU A 1 191 ? -13.527 3.882 19.627 1.00 82.75 191 LEU A C 1
ATOM 1493 O O . LEU A 1 191 ? -13.154 4.943 20.136 1.00 82.75 191 LEU A O 1
ATOM 1497 N N . PRO A 1 192 ? -13.689 2.771 20.366 1.00 81.31 192 PRO A N 1
ATOM 1498 C CA . PRO A 1 192 ? -13.473 2.767 21.804 1.00 81.31 192 PRO A CA 1
ATOM 1499 C C . PRO A 1 192 ? -11.982 2.867 22.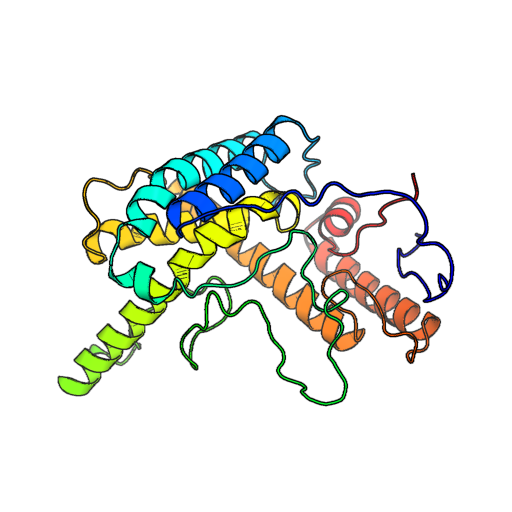144 1.00 81.31 192 PRO A C 1
ATOM 1501 O O . PRO A 1 192 ? -11.137 2.318 21.436 1.00 81.31 192 PRO A O 1
ATOM 1504 N N . HIS A 1 193 ? -11.697 3.469 23.304 1.00 84.12 193 HIS A N 1
ATOM 1505 C CA . HIS A 1 193 ? -10.350 3.633 23.868 1.00 84.12 193 HIS A CA 1
ATOM 1506 C C . HIS A 1 193 ? -9.401 4.464 22.991 1.00 84.12 193 HIS A C 1
ATOM 1508 O O . HIS A 1 193 ? -9.755 4.909 21.902 1.00 84.12 193 HIS A O 1
ATOM 1514 N N . ASP A 1 194 ? -8.183 4.681 23.481 1.00 87.06 194 ASP A N 1
ATOM 1515 C CA . ASP A 1 194 ? -7.126 5.301 22.687 1.00 87.06 194 ASP A CA 1
ATOM 1516 C C . ASP A 1 194 ? -6.634 4.337 21.601 1.00 87.06 194 ASP A C 1
ATOM 1518 O O . ASP A 1 194 ? -6.576 3.119 21.806 1.00 87.06 194 ASP A O 1
ATOM 1522 N N . CYS A 1 195 ? -6.244 4.885 20.446 1.00 88.44 195 CYS A N 1
ATOM 1523 C CA . CYS A 1 195 ? -5.696 4.084 19.358 1.00 88.44 195 CYS A CA 1
ATOM 1524 C C . CYS A 1 195 ? -4.424 3.350 19.828 1.00 88.44 195 CYS A C 1
ATOM 1526 O O . CYS A 1 195 ? -3.490 4.001 20.308 1.00 88.44 195 CYS A O 1
ATOM 1528 N N . PRO A 1 196 ? -4.332 2.015 19.662 1.00 89.31 196 PRO A N 1
ATOM 1529 C CA . PRO A 1 196 ? -3.147 1.253 20.058 1.00 89.31 196 PRO A CA 1
ATOM 1530 C C . PRO A 1 196 ? -1.948 1.475 19.123 1.00 89.31 196 PRO A C 1
ATOM 1532 O O . PRO A 1 196 ? -0.847 1.016 19.430 1.00 89.31 196 PRO A O 1
ATOM 1535 N N . TYR A 1 197 ? -2.160 2.144 17.987 1.00 88.38 197 TYR A N 1
ATOM 1536 C CA . TYR A 1 197 ? -1.121 2.568 17.061 1.00 88.38 197 TYR A CA 1
ATOM 1537 C C . TYR A 1 197 ? -1.021 4.094 17.084 1.00 88.38 197 TYR A C 1
ATOM 1539 O O . TYR A 1 197 ? -1.878 4.801 16.554 1.00 88.38 197 TYR A O 1
ATOM 1547 N N . GLN A 1 198 ? 0.023 4.596 17.736 1.00 85.25 198 GLN A N 1
ATOM 1548 C CA . GLN A 1 198 ? 0.320 6.022 17.811 1.00 85.25 198 GLN A CA 1
ATOM 1549 C C . GLN A 1 198 ? 1.580 6.294 17.008 1.00 85.25 198 GLN A C 1
ATOM 1551 O O . GLN A 1 198 ? 2.576 5.591 17.167 1.00 85.25 198 GLN A O 1
ATOM 1556 N N . VAL A 1 199 ? 1.511 7.304 16.150 1.00 83.94 199 VAL A N 1
ATOM 1557 C CA . VAL A 1 199 ? 2.597 7.684 15.250 1.00 83.94 199 VAL A CA 1
ATOM 1558 C C . VAL A 1 199 ? 3.011 9.100 15.602 1.00 83.94 199 VAL A C 1
ATOM 1560 O O . VAL A 1 199 ? 2.167 9.984 15.746 1.00 83.94 199 VAL A O 1
ATOM 1563 N N . SER A 1 200 ? 4.307 9.313 15.793 1.00 87.88 200 SER A N 1
ATOM 1564 C CA . SER A 1 200 ? 4.843 10.648 16.041 1.00 87.88 200 SER A CA 1
ATOM 1565 C C . SER A 1 200 ? 4.776 11.517 14.780 1.00 87.88 200 SER A C 1
ATOM 1567 O O . SER A 1 200 ? 4.740 11.014 13.658 1.00 87.88 200 SER A O 1
ATOM 1569 N N . ASN A 1 201 ? 4.820 12.842 14.944 1.00 86.56 201 ASN A N 1
ATOM 1570 C CA . ASN A 1 201 ? 4.822 13.764 13.802 1.00 86.56 201 ASN A CA 1
ATOM 1571 C C . ASN A 1 201 ? 5.999 13.513 12.842 1.00 86.56 201 ASN A C 1
ATOM 1573 O O . ASN A 1 201 ? 5.826 13.597 11.629 1.00 86.56 201 ASN A O 1
ATOM 1577 N N . ASP A 1 202 ? 7.175 13.165 13.366 1.00 86.94 202 ASP A N 1
ATOM 1578 C CA . ASP A 1 202 ? 8.353 12.874 12.542 1.00 86.94 202 ASP A CA 1
ATOM 1579 C C . ASP A 1 202 ? 8.150 11.602 11.703 1.00 86.94 202 ASP A C 1
ATOM 1581 O O . ASP A 1 202 ? 8.494 11.561 10.518 1.00 86.94 202 ASP A O 1
ATOM 1585 N N . GLU A 1 203 ? 7.533 10.572 12.287 1.00 86.44 203 GLU A N 1
ATOM 1586 C CA . GLU A 1 203 ? 7.174 9.342 11.577 1.00 86.44 203 GLU A CA 1
ATOM 1587 C C . GLU A 1 203 ? 6.083 9.580 10.528 1.00 86.44 203 GLU A C 1
ATOM 1589 O O . GLU A 1 203 ? 6.161 8.997 9.447 1.00 86.44 203 GLU A O 1
ATOM 1594 N N . LEU A 1 204 ? 5.113 10.465 10.792 1.00 85.94 204 LEU A N 1
ATOM 1595 C CA . LEU A 1 204 ? 4.098 10.867 9.811 1.00 85.94 204 LEU A CA 1
ATOM 1596 C C . LEU A 1 204 ? 4.727 11.582 8.609 1.00 85.94 204 LEU A C 1
ATOM 1598 O O . LEU A 1 204 ? 4.407 11.263 7.464 1.00 85.94 204 LEU A O 1
ATOM 1602 N N . LEU A 1 205 ? 5.663 12.505 8.850 1.00 86.56 205 LEU A N 1
ATOM 1603 C CA . LEU A 1 205 ? 6.381 13.205 7.782 1.00 86.56 205 LEU A CA 1
ATOM 1604 C C . LEU A 1 205 ? 7.233 12.242 6.948 1.00 86.56 205 LEU A C 1
ATOM 1606 O O . LEU A 1 205 ? 7.190 12.285 5.715 1.00 86.56 205 LEU A O 1
ATOM 1610 N N . LYS A 1 206 ? 7.966 11.331 7.604 1.00 85.88 206 LYS A N 1
ATOM 1611 C CA . LYS A 1 206 ? 8.714 10.265 6.919 1.00 85.88 206 LYS A CA 1
ATOM 1612 C C . LYS A 1 206 ? 7.772 9.398 6.084 1.00 85.88 206 LYS A C 1
ATOM 1614 O O . LYS A 1 206 ? 8.050 9.134 4.914 1.00 85.88 206 LYS A O 1
ATOM 1619 N N . HIS A 1 207 ? 6.652 8.984 6.669 1.00 87.06 207 HIS A N 1
ATOM 1620 C CA . HIS A 1 207 ? 5.674 8.142 6.003 1.00 87.06 207 HIS A CA 1
ATOM 1621 C C . HIS A 1 207 ? 5.097 8.816 4.755 1.00 87.06 207 HIS A C 1
ATOM 1623 O O . HIS A 1 207 ? 5.064 8.178 3.708 1.00 87.06 207 HIS A O 1
ATOM 1629 N N . ALA A 1 208 ? 4.722 10.096 4.828 1.00 85.88 208 ALA A N 1
ATOM 1630 C CA . ALA A 1 208 ? 4.177 10.842 3.694 1.00 85.88 208 ALA A CA 1
ATOM 1631 C C . ALA A 1 208 ? 5.146 10.893 2.497 1.00 85.88 208 ALA A C 1
ATOM 1633 O O . ALA A 1 208 ? 4.730 10.710 1.350 1.00 85.88 208 ALA A O 1
ATOM 1634 N N . LEU A 1 209 ? 6.447 11.076 2.752 1.00 85.00 209 LEU A N 1
ATOM 1635 C CA . LEU A 1 209 ? 7.480 11.058 1.708 1.00 85.00 209 LEU A CA 1
ATOM 1636 C C . LEU A 1 209 ? 7.648 9.665 1.084 1.00 85.00 209 LEU A C 1
ATOM 1638 O O . LEU A 1 209 ? 7.737 9.527 -0.137 1.00 85.00 209 LEU A O 1
ATOM 1642 N N . GLU A 1 210 ? 7.683 8.619 1.912 1.00 84.38 210 GLU A N 1
ATOM 1643 C CA . GLU A 1 210 ? 7.799 7.234 1.442 1.00 84.38 210 GLU A CA 1
ATOM 1644 C C . GLU A 1 210 ? 6.552 6.789 0.665 1.00 84.38 210 GLU A C 1
ATOM 1646 O O . GLU A 1 210 ? 6.669 6.079 -0.334 1.00 84.38 210 GLU A O 1
ATOM 1651 N N . LEU A 1 211 ? 5.377 7.251 1.089 1.00 83.38 211 LEU A N 1
ATOM 1652 C CA . LEU A 1 211 ? 4.089 7.017 0.451 1.00 83.38 211 LEU A CA 1
ATOM 1653 C C . LEU A 1 211 ? 4.009 7.660 -0.935 1.00 83.38 211 LEU A C 1
ATOM 1655 O O . LEU A 1 211 ? 3.568 7.010 -1.880 1.00 83.38 211 LEU A O 1
ATOM 1659 N N . ALA A 1 212 ? 4.458 8.911 -1.073 1.00 83.69 212 ALA A N 1
ATOM 1660 C CA . ALA A 1 212 ? 4.487 9.607 -2.358 1.00 83.69 212 ALA A CA 1
ATOM 1661 C C . ALA A 1 212 ? 5.334 8.842 -3.387 1.00 83.69 212 ALA A C 1
ATOM 1663 O O . ALA A 1 212 ? 4.851 8.504 -4.465 1.00 83.69 212 ALA A O 1
ATOM 1664 N N . ARG A 1 213 ? 6.554 8.453 -3.000 1.00 80.06 213 ARG A N 1
ATOM 1665 C CA . ARG A 1 213 ? 7.451 7.667 -3.861 1.00 80.06 213 ARG A CA 1
ATOM 1666 C C . ARG A 1 213 ? 6.880 6.291 -4.207 1.00 80.06 213 ARG A C 1
ATOM 1668 O O . ARG A 1 213 ? 6.969 5.855 -5.352 1.00 80.06 213 ARG A O 1
ATOM 1675 N N . TYR A 1 214 ? 6.257 5.612 -3.242 1.00 80.88 214 TYR A N 1
ATOM 1676 C CA . TYR A 1 214 ? 5.578 4.340 -3.492 1.00 80.88 214 TYR A CA 1
ATOM 1677 C C . TYR A 1 214 ? 4.440 4.484 -4.515 1.00 80.88 214 TYR A C 1
ATOM 1679 O O . TYR A 1 214 ? 4.314 3.643 -5.405 1.00 80.88 214 TYR A O 1
ATOM 1687 N N . ARG A 1 215 ? 3.642 5.560 -4.439 1.00 82.06 215 ARG A N 1
ATOM 1688 C CA . ARG A 1 215 ? 2.577 5.839 -5.418 1.00 82.06 215 ARG A CA 1
ATOM 1689 C C . ARG A 1 215 ? 3.135 6.083 -6.816 1.00 82.06 215 ARG A C 1
ATOM 1691 O O . ARG A 1 215 ? 2.585 5.542 -7.774 1.00 82.06 215 ARG A O 1
ATOM 1698 N N . ASP A 1 216 ? 4.221 6.842 -6.934 1.00 82.88 216 ASP A N 1
ATOM 1699 C CA . ASP A 1 216 ? 4.880 7.081 -8.221 1.00 82.88 216 ASP A CA 1
ATOM 1700 C C . ASP A 1 216 ? 5.388 5.772 -8.837 1.00 82.88 216 ASP A C 1
ATOM 1702 O O . ASP A 1 216 ? 5.147 5.503 -10.018 1.00 82.88 216 ASP A O 1
ATOM 1706 N N . LEU A 1 217 ? 5.993 4.903 -8.020 1.00 79.81 217 LEU A N 1
ATOM 1707 C CA . LEU A 1 217 ? 6.439 3.579 -8.449 1.00 79.81 217 LEU A CA 1
ATOM 1708 C C . LEU A 1 217 ? 5.267 2.687 -8.884 1.00 79.81 217 LEU A C 1
ATOM 1710 O O . LEU A 1 217 ? 5.344 2.036 -9.925 1.00 79.81 217 LEU A O 1
ATOM 1714 N N . HIS A 1 218 ? 4.164 2.673 -8.132 1.00 79.44 218 HIS A N 1
ATOM 1715 C CA . HIS A 1 218 ? 2.963 1.913 -8.494 1.00 79.44 218 HIS A CA 1
ATOM 1716 C C . HIS A 1 218 ? 2.327 2.404 -9.794 1.00 79.44 218 HIS A C 1
ATOM 1718 O O . HIS A 1 218 ? 1.872 1.601 -10.612 1.00 79.44 218 HIS A O 1
ATOM 1724 N N . LYS A 1 219 ? 2.315 3.721 -10.009 1.00 83.94 219 LYS A N 1
ATOM 1725 C CA . LYS A 1 219 ? 1.822 4.335 -11.241 1.00 83.94 219 LYS A CA 1
ATOM 1726 C C . LYS A 1 219 ? 2.693 3.945 -12.434 1.00 83.94 219 LYS A C 1
ATOM 1728 O O . LYS A 1 219 ? 2.166 3.540 -13.468 1.00 83.94 219 LYS A O 1
ATOM 1733 N N . LEU A 1 220 ? 4.015 3.991 -12.268 1.00 84.81 220 LEU A N 1
ATOM 1734 C CA . LEU A 1 220 ? 4.962 3.515 -13.273 1.00 84.81 220 LEU A CA 1
ATOM 1735 C C . LEU A 1 220 ? 4.766 2.023 -13.576 1.00 84.81 220 LEU A C 1
ATOM 1737 O O . LEU A 1 220 ? 4.722 1.650 -14.750 1.00 84.81 220 LEU A O 1
ATOM 1741 N N . LYS A 1 221 ? 4.589 1.183 -12.546 1.00 83.25 221 LYS A N 1
ATOM 1742 C CA . LYS A 1 221 ? 4.288 -0.248 -12.704 1.00 83.25 221 LYS A CA 1
ATOM 1743 C C . LYS A 1 221 ? 3.012 -0.456 -13.521 1.00 83.25 221 LYS A C 1
ATOM 1745 O O . LYS A 1 221 ? 3.049 -1.186 -14.505 1.00 83.25 221 LYS A O 1
ATOM 1750 N N . SER A 1 222 ? 1.939 0.254 -13.180 1.00 79.44 222 SER A N 1
ATOM 1751 C CA . SER A 1 222 ? 0.639 0.145 -13.859 1.00 79.44 222 SER A CA 1
ATOM 1752 C C . SER A 1 222 ? 0.739 0.490 -15.348 1.00 79.44 222 SER A C 1
ATOM 1754 O O . SER A 1 222 ? 0.307 -0.287 -16.196 1.00 79.44 222 SER A O 1
ATOM 1756 N N . TYR A 1 223 ? 1.391 1.608 -15.692 1.00 85.00 223 TYR A N 1
ATOM 1757 C CA . TYR A 1 223 ? 1.611 1.970 -17.097 1.00 85.00 223 TYR A CA 1
ATOM 1758 C C . TYR A 1 223 ? 2.504 0.977 -17.832 1.00 85.00 223 TYR A C 1
ATOM 1760 O O . TYR A 1 223 ? 2.291 0.697 -19.010 1.00 85.00 223 TYR A O 1
ATOM 1768 N N . THR A 1 224 ? 3.503 0.433 -17.140 1.00 85.81 224 THR A N 1
ATOM 1769 C CA . THR A 1 224 ? 4.382 -0.587 -17.711 1.00 85.81 224 THR A CA 1
ATOM 1770 C C . THR A 1 224 ? 3.594 -1.845 -18.058 1.00 85.81 224 THR A C 1
ATOM 1772 O O . THR A 1 224 ? 3.739 -2.367 -19.157 1.00 85.81 224 THR A O 1
ATOM 1775 N N . GLN A 1 225 ? 2.728 -2.307 -17.159 1.00 84.00 225 GLN A N 1
ATOM 1776 C CA . GLN A 1 225 ? 1.890 -3.487 -17.376 1.00 84.00 225 GLN A CA 1
ATOM 1777 C C . GLN A 1 225 ? 0.921 -3.295 -18.538 1.00 84.00 225 GLN A C 1
ATOM 1779 O O . GLN A 1 225 ? 0.831 -4.159 -19.405 1.00 84.00 225 GLN A O 1
ATOM 1784 N N . GLU A 1 226 ? 0.257 -2.142 -18.610 1.00 85.19 226 GLU A N 1
ATOM 1785 C CA . GLU A 1 226 ? -0.629 -1.805 -19.727 1.00 85.19 226 GLU A CA 1
ATOM 1786 C C . GLU A 1 226 ? 0.134 -1.791 -21.061 1.00 85.19 226 GLU A C 1
ATOM 1788 O O . GLU A 1 226 ? -0.297 -2.386 -22.051 1.00 85.19 226 GLU A O 1
ATOM 1793 N N . PHE A 1 227 ? 1.315 -1.170 -21.075 1.00 86.81 227 PHE A N 1
ATOM 1794 C CA . PHE A 1 227 ? 2.154 -1.070 -22.265 1.00 86.81 227 PHE A CA 1
ATOM 1795 C C . PHE A 1 227 ? 2.695 -2.428 -22.741 1.00 86.81 227 PHE A C 1
ATOM 1797 O O . PHE A 1 227 ? 2.784 -2.685 -23.949 1.00 86.81 227 PHE A O 1
ATOM 1804 N N . LEU A 1 228 ? 3.057 -3.304 -21.802 1.00 85.94 228 LEU A N 1
ATOM 1805 C CA . LEU A 1 228 ? 3.574 -4.645 -22.079 1.00 85.94 228 LEU A CA 1
ATOM 1806 C C . LEU A 1 228 ? 2.468 -5.695 -22.242 1.00 85.94 228 LEU A C 1
ATOM 1808 O O . LEU A 1 228 ? 2.754 -6.785 -22.736 1.00 85.94 228 LEU A O 1
ATOM 1812 N N . GLN A 1 229 ? 1.227 -5.360 -21.874 1.00 82.50 229 GLN A N 1
ATOM 1813 C CA . GLN A 1 229 ? 0.103 -6.289 -21.730 1.00 82.50 229 GLN A CA 1
ATOM 1814 C C . GLN A 1 229 ? 0.459 -7.473 -20.820 1.00 82.50 229 GLN A C 1
ATOM 1816 O O . GLN A 1 229 ? 0.164 -8.628 -21.136 1.00 82.50 229 GLN A O 1
ATOM 1821 N N . SER A 1 230 ? 1.137 -7.173 -19.712 1.00 81.31 230 SER A N 1
ATOM 1822 C CA . SER A 1 230 ? 1.511 -8.142 -18.686 1.00 81.31 230 SER A CA 1
ATOM 1823 C C . SER A 1 230 ? 0.632 -8.023 -17.443 1.00 81.31 230 SER A C 1
ATOM 1825 O O . SER A 1 230 ? -0.013 -6.999 -17.219 1.00 81.31 230 SER A O 1
ATOM 1827 N N . ASP A 1 231 ? 0.600 -9.076 -16.628 1.00 72.88 231 ASP A N 1
ATOM 1828 C CA . ASP A 1 231 ? -0.116 -9.069 -15.350 1.00 72.88 231 ASP A CA 1
ATOM 1829 C C . ASP A 1 231 ? 0.731 -8.527 -14.173 1.00 72.88 231 ASP A C 1
ATOM 1831 O O . ASP A 1 231 ? 1.815 -7.950 -14.342 1.00 72.88 231 ASP A O 1
ATOM 1835 N N . ASP A 1 232 ? 0.219 -8.695 -12.949 1.00 66.50 232 ASP A N 1
ATOM 1836 C CA . ASP A 1 232 ? 0.852 -8.260 -11.696 1.00 66.50 232 ASP A CA 1
ATOM 1837 C C . ASP A 1 232 ? 2.196 -8.908 -11.383 1.00 66.50 232 ASP A C 1
ATOM 1839 O O . ASP A 1 232 ? 3.046 -8.258 -10.752 1.00 66.50 232 ASP A O 1
ATOM 1843 N N . ASP A 1 233 ? 2.412 -10.113 -11.903 1.00 68.25 233 ASP A N 1
ATOM 1844 C CA . ASP A 1 233 ? 3.643 -10.883 -11.770 1.00 68.25 233 ASP A CA 1
ATOM 1845 C C . ASP A 1 233 ? 4.571 -10.713 -12.983 1.00 68.25 233 ASP A C 1
ATOM 1847 O O . ASP A 1 233 ? 5.712 -11.179 -12.969 1.00 68.25 233 ASP A O 1
ATOM 1851 N N . GLY A 1 234 ? 4.121 -9.992 -14.015 1.00 74.56 234 GLY A N 1
ATOM 1852 C CA . GLY A 1 234 ? 4.864 -9.783 -15.253 1.00 74.56 234 GLY A CA 1
ATOM 1853 C C . GLY A 1 234 ? 4.660 -10.888 -16.283 1.00 74.56 234 GLY A C 1
ATOM 1854 O O . GLY A 1 234 ? 5.403 -10.933 -17.259 1.00 74.56 234 GLY A O 1
ATOM 1855 N N . TRP A 1 235 ? 3.668 -11.761 -16.108 1.00 77.94 235 TRP A N 1
ATOM 1856 C CA . TRP A 1 235 ? 3.319 -12.769 -17.103 1.00 77.94 235 TRP A CA 1
ATOM 1857 C C . TRP A 1 235 ? 2.767 -12.124 -18.365 1.00 77.94 235 TRP A C 1
ATOM 1859 O O . TRP A 1 235 ? 1.940 -11.218 -18.309 1.00 77.94 235 TRP A O 1
ATOM 1869 N N . VAL A 1 236 ? 3.209 -12.630 -19.515 1.00 80.69 236 VAL A N 1
ATOM 1870 C CA . VAL A 1 236 ? 2.786 -12.161 -20.836 1.00 80.69 236 VAL A CA 1
ATOM 1871 C C . VAL A 1 236 ? 1.949 -13.256 -21.499 1.00 80.69 236 VAL A C 1
ATOM 1873 O O . VAL A 1 236 ? 2.407 -14.401 -21.573 1.00 80.69 236 VAL A O 1
ATOM 1876 N N . PRO A 1 237 ? 0.742 -12.938 -22.001 1.00 79.81 237 PRO A N 1
ATOM 1877 C CA . PRO A 1 237 ? -0.094 -13.896 -22.708 1.00 79.81 237 PRO A CA 1
ATOM 1878 C C . PRO A 1 237 ? 0.635 -14.543 -23.897 1.00 79.81 237 PRO A C 1
ATOM 1880 O O . PRO A 1 237 ? 1.318 -13.851 -24.658 1.00 79.81 237 PRO A O 1
ATOM 1883 N N . PRO A 1 238 ? 0.456 -15.854 -24.133 1.00 80.81 238 PRO A N 1
ATOM 1884 C CA . PRO A 1 238 ? 1.189 -16.580 -25.171 1.00 80.81 238 PRO A CA 1
ATOM 1885 C C . PRO A 1 238 ? 0.835 -16.151 -26.601 1.00 80.81 238 PRO A C 1
ATOM 1887 O O . PRO A 1 238 ? 1.528 -16.516 -27.548 1.00 80.81 238 PRO A O 1
ATOM 1890 N N . GLN A 1 239 ? -0.244 -15.385 -26.776 1.00 85.31 239 GLN A N 1
ATOM 1891 C CA . GLN A 1 239 ? -0.646 -14.810 -28.059 1.00 85.31 239 GLN A CA 1
ATOM 1892 C C . GLN A 1 239 ? 0.250 -13.634 -28.480 1.00 85.31 239 GLN A C 1
ATOM 1894 O O . GLN A 1 239 ? 0.247 -13.255 -29.652 1.00 85.31 239 GLN A O 1
ATOM 1899 N N . LEU A 1 240 ? 1.002 -13.045 -27.546 1.00 84.31 240 LEU A N 1
ATOM 1900 C CA . LEU A 1 240 ? 1.903 -11.935 -27.824 1.00 84.31 240 LEU A CA 1
ATOM 1901 C C . LEU A 1 240 ? 3.284 -12.430 -28.258 1.00 84.31 240 LEU A C 1
ATOM 1903 O O . LEU A 1 240 ? 3.796 -13.451 -27.805 1.00 84.31 240 LEU A O 1
ATOM 1907 N N . ASP A 1 241 ? 3.914 -11.661 -29.145 1.00 89.25 241 ASP A N 1
ATOM 1908 C CA . ASP A 1 241 ? 5.293 -11.904 -29.560 1.00 89.25 241 ASP A CA 1
ATOM 1909 C C . ASP A 1 241 ? 6.235 -11.541 -28.414 1.00 89.25 241 ASP A C 1
ATOM 1911 O O . ASP A 1 241 ? 6.572 -10.373 -28.192 1.00 89.25 241 ASP A O 1
ATOM 1915 N N . PHE A 1 242 ? 6.651 -12.576 -27.696 1.00 86.44 242 PHE A N 1
ATOM 1916 C CA . PHE A 1 242 ? 7.463 -12.464 -26.504 1.00 86.44 242 PHE A CA 1
ATOM 1917 C C . PHE A 1 242 ? 8.720 -11.596 -26.699 1.00 86.44 242 PHE A C 1
ATOM 1919 O O . PHE A 1 242 ? 9.012 -10.722 -25.885 1.00 86.44 242 PHE A O 1
ATOM 1926 N N . LYS A 1 243 ? 9.414 -11.757 -27.833 1.00 90.62 243 LYS A N 1
ATOM 1927 C CA . LYS A 1 243 ? 10.636 -10.995 -28.134 1.00 90.62 243 LYS A CA 1
ATOM 1928 C C . LYS A 1 243 ? 10.362 -9.505 -28.308 1.00 90.62 243 LYS A C 1
ATOM 1930 O O . LYS A 1 243 ? 11.205 -8.679 -27.971 1.00 90.62 243 LYS A O 1
ATOM 1935 N N . LYS A 1 244 ? 9.190 -9.143 -28.837 1.00 92.19 244 LYS A N 1
ATOM 1936 C CA . LYS A 1 244 ? 8.787 -7.734 -28.953 1.00 92.19 244 LYS A CA 1
ATOM 1937 C C . LYS A 1 244 ? 8.448 -7.135 -27.596 1.00 92.19 244 LYS A C 1
ATOM 1939 O O . LYS A 1 244 ? 8.763 -5.971 -27.374 1.00 92.19 244 LYS A O 1
ATOM 1944 N N . VAL A 1 245 ? 7.816 -7.902 -26.709 1.00 89.69 245 VAL A N 1
ATOM 1945 C CA . VAL A 1 245 ? 7.515 -7.444 -25.344 1.00 89.69 245 VAL A CA 1
ATOM 1946 C C . VAL A 1 245 ? 8.806 -7.254 -24.547 1.00 89.69 245 VAL A C 1
ATOM 1948 O O . VAL A 1 245 ? 8.984 -6.212 -23.925 1.00 89.69 245 VAL A O 1
ATOM 1951 N N . GLU A 1 246 ? 9.750 -8.189 -24.658 1.00 88.75 246 GLU A N 1
ATOM 1952 C CA . GLU A 1 246 ? 11.093 -8.071 -24.078 1.00 88.75 246 GLU A CA 1
ATOM 1953 C C . GLU A 1 246 ? 11.846 -6.833 -24.599 1.00 88.75 246 GLU A C 1
ATOM 1955 O O . GLU A 1 246 ? 12.394 -6.069 -23.807 1.00 88.75 246 GLU A O 1
ATOM 1960 N N . ALA A 1 247 ? 11.821 -6.570 -25.911 1.00 91.75 247 ALA A N 1
ATOM 1961 C CA . ALA A 1 247 ? 12.455 -5.377 -26.480 1.00 91.75 247 ALA A CA 1
ATOM 1962 C C . ALA A 1 247 ? 11.829 -4.070 -25.955 1.00 91.75 247 ALA A C 1
ATOM 1964 O O . ALA A 1 247 ? 12.547 -3.155 -25.559 1.00 91.75 247 ALA A O 1
ATOM 1965 N N . ARG A 1 248 ? 10.493 -4.002 -25.887 1.00 91.81 248 ARG A N 1
ATOM 1966 C CA . ARG A 1 248 ? 9.758 -2.855 -25.324 1.00 91.81 248 ARG A CA 1
ATOM 1967 C C . ARG A 1 248 ? 10.071 -2.629 -23.849 1.00 91.81 248 ARG A C 1
ATOM 1969 O O . ARG A 1 248 ? 10.240 -1.490 -23.423 1.00 91.81 248 ARG A O 1
ATOM 1976 N N . HIS A 1 249 ? 10.142 -3.708 -23.071 1.00 91.88 249 HIS A N 1
ATOM 1977 C CA . HIS A 1 249 ? 10.541 -3.651 -21.666 1.00 91.88 249 HIS A CA 1
ATOM 1978 C C . HIS A 1 249 ? 11.961 -3.104 -21.523 1.00 91.88 249 HIS A C 1
ATOM 1980 O O . HIS A 1 249 ? 12.176 -2.209 -20.709 1.00 91.88 249 HIS A O 1
ATOM 1986 N N . ALA A 1 250 ? 12.903 -3.571 -22.348 1.00 90.94 250 ALA A N 1
ATOM 1987 C CA . ALA A 1 250 ? 14.279 -3.089 -22.329 1.00 90.94 250 ALA A CA 1
ATOM 1988 C C . ALA A 1 250 ? 14.372 -1.587 -22.649 1.00 90.94 250 ALA A C 1
ATOM 1990 O O . ALA A 1 250 ? 15.087 -0.866 -21.956 1.00 90.94 250 ALA A O 1
ATOM 1991 N N . GLU A 1 251 ? 13.627 -1.097 -23.645 1.00 92.81 251 GLU A N 1
ATOM 1992 C CA . GLU A 1 251 ? 13.551 0.336 -23.973 1.00 92.81 251 GLU A CA 1
ATOM 1993 C C . GLU A 1 251 ? 13.010 1.162 -22.798 1.00 92.81 251 GLU A C 1
ATOM 1995 O O . GLU A 1 251 ? 13.621 2.156 -22.399 1.00 92.81 251 GLU A O 1
ATOM 2000 N N . LEU A 1 252 ? 11.898 0.728 -22.198 1.00 92.00 252 LEU A N 1
ATOM 2001 C CA . LEU A 1 252 ? 11.295 1.410 -21.054 1.00 92.00 252 LEU A CA 1
ATOM 2002 C C . LEU A 1 252 ? 12.220 1.415 -19.833 1.00 92.00 252 LEU A C 1
ATOM 2004 O O . LEU A 1 252 ? 12.351 2.431 -19.153 1.00 92.00 252 LEU A O 1
ATOM 2008 N N . PHE A 1 253 ? 12.888 0.293 -19.574 1.00 91.38 253 PHE A N 1
ATOM 2009 C CA . PHE A 1 253 ? 13.847 0.176 -18.488 1.00 91.38 253 PHE A CA 1
ATOM 2010 C C . PHE A 1 253 ? 15.036 1.124 -18.679 1.00 91.38 253 PHE A C 1
ATOM 2012 O O . PHE A 1 253 ? 15.469 1.757 -17.722 1.00 91.38 253 PHE A O 1
ATOM 2019 N N . GLN A 1 254 ? 15.534 1.285 -19.908 1.00 92.88 254 GLN A N 1
ATOM 2020 C CA . GLN A 1 254 ? 16.593 2.256 -20.200 1.00 92.88 254 GLN A CA 1
ATOM 2021 C C . GLN A 1 254 ? 16.137 3.697 -19.953 1.00 92.88 254 GLN A C 1
ATOM 2023 O O . GLN A 1 254 ? 16.883 4.468 -19.354 1.00 92.88 254 GLN A O 1
ATOM 2028 N N . LEU A 1 255 ? 14.912 4.054 -20.355 1.00 92.19 255 LEU A N 1
ATOM 2029 C CA . LEU A 1 255 ? 14.344 5.378 -20.072 1.00 92.19 255 LEU A CA 1
ATOM 2030 C C . LEU A 1 255 ? 14.199 5.630 -18.566 1.00 92.19 255 LEU A C 1
ATOM 2032 O O . LEU A 1 255 ? 14.526 6.716 -18.091 1.00 92.19 255 LEU A O 1
ATOM 2036 N N . TYR A 1 256 ? 13.743 4.623 -17.817 1.00 91.69 256 TYR A N 1
ATOM 2037 C CA . TYR A 1 256 ? 13.670 4.678 -16.359 1.00 91.69 256 TYR A CA 1
ATOM 2038 C C . TYR A 1 256 ? 15.049 4.918 -15.739 1.00 91.69 256 TYR A C 1
ATOM 2040 O O . TYR A 1 256 ? 15.214 5.874 -14.989 1.00 91.69 256 TYR A O 1
ATOM 2048 N N . ILE A 1 257 ? 16.051 4.109 -16.100 1.00 92.81 257 ILE A N 1
ATOM 2049 C CA . ILE A 1 257 ? 17.413 4.260 -15.577 1.00 92.81 257 ILE A CA 1
ATOM 2050 C C . ILE A 1 257 ? 17.960 5.653 -15.886 1.00 92.81 257 ILE A C 1
ATOM 2052 O O . ILE A 1 257 ? 18.431 6.314 -14.969 1.00 92.81 257 ILE A O 1
ATOM 2056 N N . GLN A 1 258 ? 17.845 6.129 -17.130 1.00 92.94 258 GLN A N 1
ATOM 2057 C CA . GLN A 1 258 ? 18.317 7.466 -17.506 1.00 92.94 258 GLN A CA 1
ATOM 2058 C C . GLN A 1 258 ? 17.717 8.553 -16.613 1.00 92.94 258 GLN A C 1
ATOM 2060 O O . GLN A 1 258 ? 18.459 9.383 -16.095 1.00 92.94 258 GLN A O 1
ATOM 2065 N N . LYS A 1 259 ? 16.401 8.499 -16.388 1.00 90.81 259 LYS A N 1
ATOM 2066 C CA . LYS A 1 259 ? 15.692 9.468 -15.554 1.00 90.81 259 LYS A CA 1
ATOM 2067 C C . LYS A 1 259 ? 16.105 9.388 -14.081 1.00 90.81 259 LYS A C 1
ATOM 2069 O O . LYS A 1 259 ? 16.398 10.409 -13.478 1.00 90.81 259 LYS A O 1
ATOM 2074 N N . GLU A 1 260 ? 16.139 8.195 -13.491 1.00 88.56 260 GLU A N 1
ATOM 2075 C CA . GLU A 1 260 ? 16.468 8.046 -12.065 1.00 88.56 260 GLU A CA 1
ATOM 2076 C C . GLU A 1 260 ? 17.939 8.359 -11.770 1.00 88.56 260 GLU A C 1
ATOM 2078 O O . GLU A 1 260 ? 18.262 8.864 -10.695 1.00 88.56 260 GLU A O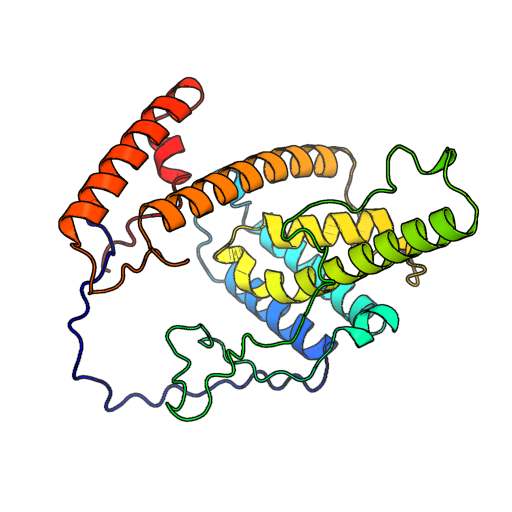 1
ATOM 2083 N N . THR A 1 261 ? 18.840 8.116 -12.730 1.00 91.94 261 THR A N 1
ATOM 2084 C CA . THR A 1 261 ? 20.269 8.429 -12.568 1.00 91.94 261 THR A CA 1
ATOM 2085 C C . THR A 1 261 ? 20.590 9.924 -12.498 1.00 91.94 261 THR A C 1
ATOM 2087 O O . THR A 1 261 ? 21.736 10.293 -12.245 1.00 91.94 261 THR A O 1
ATOM 2090 N N . GLU A 1 262 ? 19.589 10.791 -12.680 1.00 91.50 262 GLU A N 1
ATOM 2091 C CA . GLU A 1 262 ? 19.695 12.221 -12.380 1.00 91.50 262 GLU A CA 1
ATOM 2092 C C . GLU A 1 262 ? 19.796 12.487 -10.867 1.00 91.50 262 GLU A C 1
ATOM 2094 O O . GLU A 1 262 ? 20.427 13.464 -10.460 1.00 91.50 262 GLU A O 1
ATOM 2099 N N . GLU A 1 263 ? 19.216 11.614 -10.033 1.00 85.44 263 GLU A N 1
ATOM 2100 C CA . GLU A 1 263 ? 19.149 11.786 -8.575 1.00 85.44 263 GLU A CA 1
ATOM 2101 C C . GLU A 1 263 ? 19.907 10.707 -7.788 1.00 85.44 263 GLU A C 1
ATOM 2103 O O . GLU A 1 263 ? 20.483 11.006 -6.738 1.00 85.44 263 GLU A O 1
ATOM 2108 N N . ILE A 1 264 ? 19.909 9.458 -8.266 1.00 86.31 264 ILE A N 1
ATOM 2109 C CA . ILE A 1 264 ? 20.477 8.299 -7.557 1.00 86.31 264 ILE A CA 1
ATOM 2110 C C . ILE A 1 264 ? 21.463 7.516 -8.427 1.00 86.31 264 ILE A C 1
ATOM 2112 O O . ILE A 1 264 ? 21.577 7.731 -9.628 1.00 86.31 264 ILE A O 1
ATOM 2116 N N . THR A 1 265 ? 22.215 6.591 -7.833 1.00 89.44 265 THR A N 1
ATOM 2117 C CA . THR A 1 265 ? 23.128 5.744 -8.619 1.00 89.44 265 THR A CA 1
ATOM 2118 C C . THR A 1 265 ? 22.360 4.740 -9.483 1.00 89.44 265 THR A C 1
ATOM 2120 O O . THR A 1 265 ? 21.247 4.327 -9.147 1.00 89.44 265 THR A O 1
ATOM 2123 N N . GLU A 1 266 ? 22.963 4.285 -10.585 1.00 89.12 266 GLU A N 1
ATOM 2124 C CA . GLU A 1 266 ? 22.360 3.259 -11.448 1.00 89.12 266 GLU A CA 1
ATOM 2125 C C . GLU A 1 266 ? 22.077 1.965 -10.662 1.00 89.12 266 GLU A C 1
ATOM 2127 O O . GLU A 1 266 ? 21.042 1.324 -10.848 1.00 89.12 266 GLU A O 1
ATOM 2132 N N . GLU A 1 267 ? 22.964 1.586 -9.739 1.00 86.00 267 GLU A N 1
ATOM 2133 C CA . GLU A 1 267 ? 22.785 0.433 -8.857 1.00 86.00 267 GLU A CA 1
ATOM 2134 C C . GLU A 1 267 ? 21.596 0.588 -7.903 1.00 86.00 267 GLU A C 1
ATOM 2136 O O . GLU A 1 267 ? 20.939 -0.404 -7.579 1.00 86.00 267 GLU A O 1
ATOM 2141 N N . GLU A 1 268 ? 21.319 1.801 -7.428 1.00 82.88 268 GLU A N 1
ATOM 2142 C CA . GLU A 1 268 ? 20.152 2.090 -6.592 1.00 82.88 268 GLU A CA 1
ATOM 2143 C C . GLU A 1 268 ? 18.866 2.096 -7.416 1.00 82.88 268 GLU A C 1
ATOM 2145 O O . GLU A 1 268 ? 17.904 1.436 -7.019 1.00 82.88 268 GLU A O 1
ATOM 2150 N N . ALA A 1 269 ? 18.870 2.727 -8.593 1.00 86.94 269 ALA A N 1
ATOM 2151 C CA . ALA A 1 269 ? 17.731 2.725 -9.511 1.00 86.94 269 ALA A CA 1
ATOM 2152 C C . ALA A 1 269 ? 17.337 1.294 -9.912 1.00 86.94 269 ALA A C 1
ATOM 2154 O O . ALA A 1 269 ? 16.171 0.906 -9.844 1.00 86.94 269 ALA A O 1
ATOM 2155 N N . LYS A 1 270 ? 18.318 0.436 -10.222 1.00 85.69 270 LYS A N 1
ATOM 2156 C CA . LYS A 1 270 ? 18.080 -0.985 -10.529 1.00 85.69 270 LYS A CA 1
ATOM 2157 C C . LYS A 1 270 ? 17.383 -1.749 -9.402 1.00 85.69 270 LYS A C 1
ATOM 2159 O O . LYS A 1 270 ? 16.616 -2.663 -9.692 1.00 85.69 270 LYS A O 1
ATOM 2164 N N . LYS A 1 271 ? 17.642 -1.410 -8.134 1.00 79.44 271 LYS A N 1
ATOM 2165 C CA . LYS A 1 271 ? 16.993 -2.063 -6.979 1.00 79.44 271 LYS A CA 1
ATOM 2166 C C . LYS A 1 271 ? 15.528 -1.664 -6.831 1.00 79.44 271 LYS A C 1
ATOM 2168 O O . LYS A 1 271 ? 14.753 -2.452 -6.300 1.00 79.44 271 LYS A O 1
ATOM 2173 N N . LEU A 1 272 ? 15.177 -0.462 -7.282 1.00 78.88 272 LEU A N 1
ATOM 2174 C CA . LEU A 1 272 ? 13.825 0.088 -7.209 1.00 78.88 272 LEU A CA 1
ATOM 2175 C C . LEU A 1 272 ? 12.913 -0.413 -8.336 1.00 78.88 272 LEU A C 1
ATOM 2177 O O . LEU A 1 272 ? 11.692 -0.349 -8.207 1.00 78.88 272 LEU A O 1
ATOM 2181 N N . TRP A 1 273 ? 13.482 -0.948 -9.417 1.00 84.69 273 TRP A N 1
ATOM 2182 C CA . TRP A 1 273 ? 12.702 -1.517 -10.509 1.00 84.69 273 TRP A CA 1
ATOM 2183 C C . TRP A 1 273 ? 11.926 -2.769 -10.073 1.00 84.69 273 TRP A C 1
ATOM 2185 O O . TRP A 1 273 ? 12.479 -3.706 -9.498 1.00 84.69 273 TRP A O 1
ATOM 2195 N N . PHE A 1 274 ? 10.627 -2.806 -10.379 1.00 77.75 274 PHE A N 1
ATOM 2196 C CA . PHE A 1 274 ? 9.696 -3.831 -9.885 1.00 77.75 274 PHE A CA 1
ATOM 2197 C C . PHE A 1 274 ? 9.859 -5.212 -10.544 1.00 77.75 274 PHE A C 1
ATOM 2199 O O . PHE A 1 274 ? 9.454 -6.212 -9.951 1.00 77.75 274 PHE A O 1
ATOM 2206 N N . TYR A 1 275 ? 10.484 -5.305 -11.723 1.00 75.38 275 TYR A N 1
ATOM 2207 C CA . TYR A 1 275 ? 10.828 -6.587 -12.346 1.00 75.38 275 TYR A CA 1
ATOM 2208 C C . TYR A 1 275 ? 12.266 -6.981 -12.002 1.00 75.38 275 TYR A C 1
ATOM 2210 O O . TYR A 1 275 ? 13.208 -6.660 -12.727 1.00 75.38 275 TYR A O 1
ATOM 2218 N N . VAL A 1 276 ? 12.429 -7.669 -10.872 1.00 64.38 276 VAL A N 1
ATOM 2219 C CA . VAL A 1 276 ? 13.729 -8.174 -10.410 1.00 64.38 276 VAL A CA 1
ATOM 2220 C C . VAL A 1 276 ? 13.949 -9.591 -10.934 1.00 64.38 276 VAL A C 1
ATOM 2222 O O . VAL A 1 276 ? 13.077 -10.449 -10.801 1.00 64.38 276 VAL A O 1
ATOM 2225 N N . ASP A 1 277 ? 15.136 -9.840 -11.487 1.00 52.75 277 ASP A N 1
ATOM 2226 C CA . ASP A 1 277 ? 15.594 -11.159 -11.928 1.00 52.75 277 ASP A CA 1
ATOM 2227 C C . ASP A 1 277 ? 15.659 -12.096 -10.705 1.00 52.75 277 ASP A C 1
ATOM 2229 O O . ASP A 1 277 ? 16.575 -12.026 -9.878 1.00 52.75 277 ASP A O 1
ATOM 2233 N N . ARG A 1 278 ? 14.630 -12.935 -10.522 1.00 44.28 278 ARG A N 1
ATOM 2234 C CA . ARG A 1 278 ? 14.692 -14.049 -9.572 1.00 44.28 278 ARG A CA 1
ATOM 2235 C C . ARG A 1 278 ? 15.516 -15.126 -10.253 1.00 44.28 278 ARG A C 1
ATOM 2237 O O . ARG A 1 278 ? 14.960 -15.997 -10.913 1.00 44.28 278 ARG A O 1
ATOM 2244 N N . GLY A 1 279 ? 16.837 -15.018 -10.121 1.00 31.81 279 GLY A N 1
ATOM 2245 C CA . GLY A 1 279 ? 17.756 -16.032 -10.614 1.00 31.81 279 GLY A CA 1
ATOM 2246 C C . GLY A 1 279 ? 17.243 -17.417 -10.229 1.00 31.81 279 GLY A C 1
ATOM 2247 O O . GLY A 1 279 ? 16.939 -17.668 -9.064 1.00 31.81 279 GLY A O 1
ATOM 2248 N N . SER A 1 280 ? 17.092 -18.272 -11.235 1.00 29.03 280 SER A N 1
ATOM 2249 C CA . SER A 1 280 ? 16.801 -19.694 -11.096 1.00 29.03 280 SER A CA 1
ATOM 2250 C C . SER A 1 280 ? 17.837 -20.325 -10.163 1.00 29.03 280 SER A C 1
ATOM 2252 O O . SER A 1 280 ? 18.973 -20.567 -10.580 1.00 29.03 280 SER A O 1
ATOM 2254 N N . GLY A 1 281 ? 17.452 -20.493 -8.899 1.00 24.73 281 GLY A N 1
ATOM 2255 C CA . GLY A 1 281 ? 18.139 -21.318 -7.910 1.00 24.73 281 GLY A CA 1
ATOM 2256 C C . GLY A 1 281 ? 17.637 -22.748 -7.966 1.00 24.73 281 GLY A C 1
ATOM 2257 O O . GLY A 1 281 ? 16.430 -22.926 -8.247 1.00 24.73 281 GLY A O 1
#

Organism: Aspergillus novofumigatus (strain IBT 16806) (NCBI:txid1392255)

pLDDT: mean 70.08, std 20.68, range [22.36, 94.94]

InterPro domains:
  IPR051035 Mitochondrial inheritance protein 9 [PTHR36091] (58-275)

Foldseek 3Di:
DDFPQDAPPPPDDPDDDPPPFPFQPDVFQLSLLLVLLVLLLVCLVPPPLDPLADQQDDSVVSNVLSVLLNVVSVLLRPQPLLRVLADDFGDGPPPDPVPDDDDPPDPPPDPRSSADQPPPADPALDQQDQDPCLVVDDPVVVVVSVVSNVSSLSSLQCQCSVCSNCCSPLNVLSNVSSLVSCQVCVVVSVGPDHRSDDDDPVRVVVSVVSRVVSVVLVVLVVVLCVVLVADPLRHHDNVDDPVVSVVVNVVSLVVQLVVCVVPDPSVNSLSSHSRDPPPDD

Secondary structure (DSSP, 8-state):
-------S---S---S----------SSHHHHHHHHHHHHHHHHHHS-----SGGG--HHHHHHHHHHHHHHHHHHHT-HHHHTT-------TT-SGGG----TT-------TT----TT--SSSPPP---TTGGGS-HHHHHHHHHHHHHHHHTTHHHHHHHHHHTTTS-SHHHHHHHHHHHHHTTTTT-SSS-S----HHHHHHHHHHHHHHHHHHHHHHHHHHHHT--TT----TTS-HHHHHHHHHHHHHHHHHHHTTTS-HHHHHHH-S-------

Sequence (281 aa):
MSIALAPSTMHHAFHSSAATITLVHGENLRDLGLALANRGLRHAQHSPLVARGPHYGFKDEHIQTLEAALKVIPILASYTPVQRFSNPTLWHDDLHLGNIFVCDNDPTISRPSFLCPPDNYQIGMIKPELPPDFEEMDSDEKAFAITERDEALLAKYPAVFTCCENTSKDVIIPLRDSLVYISENWGQMGLPHDCPYQVSNDELLKHALELARYRDLHKLKSYTQEFLQSDDDGWVPPQLDFKKVEARHAELFQLYIQKETEEITEEEAKKLWFYVDRGSG

Radius of gyration: 21.24 Å; chains: 1; bounding box: 52×63×53 Å